Protein AF-A0A6A5YGJ6-F1 (afdb_monomer_lite)

Organism: NCBI:txid690887

Structure (mmCIF, N/CA/C/O backbone):
data_AF-A0A6A5YGJ6-F1
#
_entry.id   AF-A0A6A5YGJ6-F1
#
loop_
_atom_site.group_PDB
_atom_site.id
_atom_site.type_symbol
_atom_site.label_atom_id
_atom_site.label_alt_id
_atom_site.label_comp_id
_atom_site.label_asym_id
_atom_site.label_entity_id
_atom_site.label_seq_id
_atom_site.pdbx_PDB_ins_code
_atom_site.Cartn_x
_atom_site.Cartn_y
_atom_site.Cartn_z
_atom_site.occupancy
_atom_site.B_iso_or_equiv
_atom_site.auth_seq_id
_atom_site.auth_comp_id
_atom_site.auth_asym_id
_atom_site.auth_atom_id
_atom_site.pdbx_PDB_model_num
ATOM 1 N N . MET A 1 1 ? 24.335 26.944 -25.592 1.00 79.06 1 MET A N 1
ATOM 2 C CA . MET A 1 1 ? 24.437 25.505 -25.260 1.00 79.06 1 MET A CA 1
ATOM 3 C C . MET A 1 1 ? 23.049 24.912 -25.424 1.00 79.06 1 MET A C 1
ATOM 5 O O . MET A 1 1 ? 22.107 25.550 -24.972 1.00 79.06 1 MET A O 1
ATOM 9 N N . ALA A 1 2 ? 22.894 23.792 -26.132 1.00 80.94 2 ALA A N 1
ATOM 10 C CA . ALA A 1 2 ? 21.588 23.136 -26.248 1.00 80.94 2 ALA A CA 1
ATOM 11 C C . ALA A 1 2 ? 21.162 22.565 -24.878 1.00 80.94 2 ALA A C 1
ATOM 13 O O . ALA A 1 2 ? 22.045 22.164 -24.113 1.00 80.94 2 ALA A O 1
ATOM 14 N N . PRO A 1 3 ? 19.858 22.546 -24.542 1.00 88.38 3 PRO A N 1
ATOM 15 C CA . PRO A 1 3 ? 19.390 21.931 -23.303 1.00 88.38 3 PRO A CA 1
ATOM 16 C C . PRO A 1 3 ? 19.718 20.426 -23.291 1.00 88.38 3 PRO A C 1
ATOM 18 O O . PRO A 1 3 ? 19.736 19.801 -24.356 1.00 88.38 3 PRO A O 1
ATOM 21 N N . PRO A 1 4 ? 19.991 19.830 -22.115 1.00 90.62 4 PRO A N 1
ATOM 22 C CA . PRO A 1 4 ? 20.189 18.390 -22.015 1.00 90.62 4 PRO A CA 1
ATOM 23 C C . PRO A 1 4 ? 18.918 17.654 -22.458 1.00 90.62 4 PRO A C 1
ATOM 25 O O . PRO A 1 4 ? 17.808 18.063 -22.118 1.00 90.62 4 PRO A O 1
ATOM 28 N N . LEU A 1 5 ? 19.085 16.570 -23.219 1.00 91.75 5 LEU A N 1
ATOM 29 C CA . LEU A 1 5 ? 17.970 15.735 -23.669 1.00 91.75 5 LEU A CA 1
ATOM 30 C C . LEU A 1 5 ? 17.266 15.091 -22.472 1.00 91.75 5 LEU A C 1
ATOM 32 O O . LEU A 1 5 ? 17.917 14.536 -21.584 1.00 91.75 5 LEU A O 1
ATOM 36 N N . THR A 1 6 ? 15.934 15.117 -22.469 1.00 94.88 6 THR A N 1
ATOM 37 C CA . THR A 1 6 ? 15.142 14.429 -21.447 1.00 94.88 6 THR A CA 1
ATOM 38 C C . THR A 1 6 ? 14.965 12.947 -21.789 1.00 94.88 6 THR A C 1
ATOM 40 O O . THR A 1 6 ? 15.081 12.531 -22.944 1.00 94.88 6 THR A O 1
ATOM 43 N N . ARG A 1 7 ? 14.605 12.128 -20.788 1.00 95.00 7 ARG A N 1
ATOM 44 C CA . ARG A 1 7 ? 14.202 10.721 -20.990 1.00 95.00 7 ARG A CA 1
ATOM 45 C C . ARG A 1 7 ? 13.126 10.589 -22.076 1.00 95.00 7 ARG A C 1
ATOM 47 O O . ARG A 1 7 ? 13.210 9.691 -22.910 1.00 95.00 7 ARG A O 1
ATOM 54 N N . GLN A 1 8 ? 12.139 11.490 -22.067 1.00 93.56 8 GLN A N 1
ATOM 55 C CA . GLN A 1 8 ? 11.036 11.478 -23.026 1.00 93.56 8 GLN A CA 1
ATOM 56 C C . GLN A 1 8 ? 11.521 11.765 -24.452 1.00 93.56 8 GLN A C 1
ATOM 58 O O . GLN A 1 8 ? 11.057 11.118 -25.388 1.00 93.56 8 GLN A O 1
ATOM 63 N N . ASP A 1 9 ? 12.480 12.679 -24.621 1.00 93.75 9 ASP A N 1
ATOM 64 C CA . ASP A 1 9 ? 13.041 13.011 -25.936 1.00 93.75 9 ASP A CA 1
ATOM 65 C C . ASP A 1 9 ? 13.780 11.814 -26.544 1.00 93.75 9 ASP A C 1
ATOM 67 O O . ASP A 1 9 ? 13.589 11.491 -27.720 1.00 93.75 9 ASP A O 1
ATOM 71 N N . VAL A 1 10 ? 14.580 11.108 -25.734 1.00 93.50 10 VAL A N 1
ATOM 72 C CA . VAL A 1 10 ? 15.304 9.906 -26.179 1.00 93.50 10 VAL A CA 1
ATOM 73 C C . VAL A 1 10 ? 14.328 8.769 -26.498 1.00 93.50 10 VAL A C 1
ATOM 75 O O . VAL A 1 10 ? 14.477 8.110 -27.527 1.00 93.50 10 VAL A O 1
ATOM 78 N N . PHE A 1 11 ? 13.285 8.579 -25.683 1.00 93.56 11 PHE A N 1
ATOM 79 C CA . PHE A 1 11 ? 12.236 7.587 -25.941 1.00 93.56 11 PHE A CA 1
ATOM 80 C C . PHE A 1 11 ? 11.478 7.858 -27.249 1.00 93.56 11 PHE A C 1
ATOM 82 O O . PHE A 1 11 ? 11.292 6.957 -28.074 1.00 93.56 11 PHE A O 1
ATOM 89 N N . ASN A 1 12 ? 11.084 9.114 -27.477 1.00 93.75 12 ASN A N 1
ATOM 90 C CA . ASN A 1 12 ? 10.423 9.533 -28.710 1.00 93.75 12 ASN A CA 1
ATOM 91 C C . ASN A 1 12 ? 11.344 9.324 -29.918 1.00 93.75 12 ASN A C 1
ATOM 93 O O . ASN A 1 12 ? 10.910 8.788 -30.936 1.00 93.75 12 ASN A O 1
ATOM 97 N N . THR A 1 13 ? 12.626 9.678 -29.788 1.00 94.62 13 THR A N 1
ATOM 98 C CA . THR A 1 13 ? 13.639 9.478 -30.834 1.00 94.62 13 THR A CA 1
ATOM 99 C C . THR A 1 13 ? 13.790 8.000 -31.191 1.00 94.62 13 THR A C 1
ATOM 101 O O . THR A 1 13 ? 13.747 7.649 -32.370 1.00 94.62 13 THR A O 1
ATOM 104 N N . LEU A 1 14 ? 13.907 7.120 -30.192 1.00 93.62 14 LEU A N 1
ATOM 105 C CA . LEU A 1 14 ? 13.986 5.672 -30.395 1.00 93.62 14 LEU A CA 1
ATOM 106 C C . LEU A 1 14 ? 12.746 5.143 -31.127 1.00 93.62 14 LEU A C 1
ATOM 108 O O . LEU A 1 14 ? 12.867 4.433 -32.126 1.00 93.62 14 LEU A O 1
ATOM 112 N N . THR A 1 15 ? 11.557 5.542 -30.671 1.00 92.81 15 THR A N 1
ATOM 113 C CA . THR A 1 15 ? 10.282 5.134 -31.275 1.00 92.81 15 THR A CA 1
ATOM 114 C C . THR A 1 15 ? 10.199 5.574 -32.738 1.00 92.81 15 THR A C 1
ATOM 116 O O . THR A 1 15 ? 9.880 4.767 -33.610 1.00 92.81 15 THR A O 1
ATOM 119 N N . GLN A 1 16 ? 10.554 6.826 -33.041 1.00 95.00 16 GLN A N 1
ATOM 120 C CA . GLN A 1 16 ? 10.542 7.353 -34.408 1.00 95.00 16 GLN A CA 1
ATOM 121 C C . GLN A 1 16 ? 11.555 6.656 -35.323 1.00 95.00 16 GLN A C 1
ATOM 123 O O . GLN A 1 16 ? 11.219 6.347 -36.468 1.00 95.00 16 GLN A O 1
ATOM 128 N N . LYS A 1 17 ? 12.763 6.341 -34.830 1.00 93.69 17 LYS A N 1
ATOM 129 C CA . LYS A 1 17 ? 13.762 5.564 -35.586 1.00 93.69 17 LYS A CA 1
ATOM 130 C C . LYS A 1 17 ? 13.221 4.186 -35.974 1.00 93.69 17 LYS A C 1
ATOM 132 O O . LYS A 1 17 ? 13.331 3.787 -37.132 1.00 93.69 17 LYS A O 1
ATOM 137 N N . VAL A 1 18 ? 12.584 3.483 -35.036 1.00 91.19 18 VAL A N 1
ATOM 138 C CA . VAL A 1 18 ? 11.998 2.152 -35.275 1.00 91.19 18 VAL A CA 1
ATOM 139 C C . VAL A 1 18 ? 10.820 2.223 -36.249 1.00 91.19 18 VAL A C 1
ATOM 141 O O . VAL A 1 18 ? 10.732 1.410 -37.168 1.00 91.19 18 VAL A O 1
ATOM 144 N N . LEU A 1 19 ? 9.930 3.209 -36.100 1.00 91.75 19 LEU A N 1
ATOM 145 C CA . LEU A 1 19 ? 8.794 3.396 -37.009 1.00 91.75 19 LEU A CA 1
ATOM 146 C C . LEU A 1 19 ? 9.242 3.740 -38.436 1.00 91.75 19 LEU A C 1
ATOM 148 O O . LEU A 1 19 ? 8.716 3.173 -39.393 1.00 91.75 19 LEU A O 1
ATOM 152 N N . SER A 1 20 ? 10.246 4.607 -38.578 1.00 92.56 20 SER A N 1
ATOM 153 C CA . SER A 1 20 ? 10.811 4.995 -39.879 1.00 92.56 20 SER A CA 1
ATOM 154 C C . SER A 1 20 ? 11.520 3.826 -40.569 1.00 92.56 20 SER A C 1
ATOM 156 O O . SER A 1 20 ? 11.408 3.634 -41.777 1.00 92.56 20 SER A O 1
ATOM 158 N N . ALA A 1 21 ? 12.215 2.986 -39.802 1.00 89.38 21 ALA A N 1
ATOM 159 C CA . ALA A 1 21 ? 12.823 1.773 -40.336 1.00 89.38 21 ALA A CA 1
ATOM 160 C C . ALA A 1 21 ? 11.764 0.766 -40.823 1.00 89.38 21 ALA A C 1
ATOM 162 O O . ALA A 1 21 ? 11.940 0.126 -41.855 1.00 89.38 21 ALA A O 1
ATOM 163 N N . ARG A 1 22 ? 10.618 0.673 -40.137 1.00 87.50 22 ARG A N 1
ATOM 164 C CA . ARG A 1 22 ? 9.505 -0.199 -40.546 1.00 87.50 22 ARG A CA 1
ATOM 165 C C . ARG A 1 22 ? 8.786 0.276 -41.798 1.00 87.50 22 ARG A C 1
ATOM 167 O O . ARG A 1 22 ? 8.367 -0.562 -42.590 1.00 87.50 22 ARG A O 1
ATOM 174 N N . SER A 1 23 ? 8.616 1.584 -41.978 1.00 89.62 23 SER A N 1
ATOM 175 C CA . SER A 1 23 ? 7.885 2.129 -43.130 1.00 89.62 23 SER A CA 1
ATOM 176 C C . SER A 1 23 ? 8.628 1.953 -44.456 1.00 89.62 23 SER A C 1
ATOM 178 O O . SER A 1 23 ? 7.994 1.948 -45.507 1.00 89.62 23 SER A O 1
ATOM 180 N N . THR A 1 24 ? 9.950 1.769 -44.416 1.00 88.38 24 THR A N 1
ATOM 181 C CA . THR A 1 24 ? 10.781 1.537 -45.608 1.00 88.38 24 THR A CA 1
ATOM 182 C C . THR A 1 24 ? 10.834 0.069 -46.047 1.00 88.38 24 THR A C 1
ATOM 184 O O . THR A 1 24 ? 11.255 -0.210 -47.168 1.00 88.38 24 THR A O 1
ATOM 187 N N . SER A 1 25 ? 10.371 -0.872 -45.214 1.00 85.50 25 SER A N 1
ATOM 188 C CA . SER A 1 25 ? 10.316 -2.299 -45.554 1.00 85.50 25 SER A CA 1
ATOM 189 C C . SER A 1 25 ? 8.998 -2.650 -46.244 1.00 85.50 25 SER A C 1
ATOM 191 O O . SER A 1 25 ? 7.923 -2.473 -45.672 1.00 85.50 25 SER A O 1
ATOM 193 N N . THR A 1 26 ? 9.067 -3.197 -47.459 1.00 82.19 26 THR A N 1
ATOM 194 C CA . THR A 1 26 ? 7.890 -3.687 -48.200 1.00 82.19 26 THR A CA 1
ATOM 195 C C . THR A 1 26 ? 7.283 -4.945 -47.574 1.00 82.19 26 THR A C 1
ATOM 197 O O . THR A 1 26 ? 6.078 -5.164 -47.692 1.00 82.19 26 THR A O 1
ATOM 200 N N . ASP A 1 27 ? 8.085 -5.732 -46.851 1.00 84.75 27 ASP A N 1
ATOM 201 C CA . ASP A 1 27 ? 7.635 -6.869 -46.050 1.00 84.75 27 ASP A CA 1
ATOM 202 C C . ASP A 1 27 ? 7.880 -6.597 -44.556 1.00 84.75 27 ASP A C 1
ATOM 204 O O . ASP A 1 27 ? 9.011 -6.415 -44.094 1.00 84.75 27 ASP A O 1
ATOM 208 N N . LYS A 1 28 ? 6.793 -6.559 -43.777 1.00 74.19 28 LYS A N 1
ATOM 209 C CA . LYS A 1 28 ? 6.834 -6.314 -42.327 1.00 74.19 28 LYS A CA 1
ATOM 210 C C . LYS A 1 28 ? 7.451 -7.477 -41.544 1.00 74.19 28 LYS A C 1
ATOM 212 O O . LYS A 1 28 ? 7.847 -7.270 -40.401 1.00 74.19 28 LYS A O 1
ATOM 217 N N . ARG A 1 29 ? 7.507 -8.687 -42.114 1.00 76.75 29 ARG A N 1
ATOM 218 C CA . ARG A 1 29 ? 8.014 -9.892 -41.435 1.00 76.75 29 ARG A CA 1
ATOM 219 C C . ARG A 1 29 ? 9.502 -10.141 -41.661 1.00 76.75 29 ARG A C 1
ATOM 221 O O . ARG A 1 29 ? 10.091 -10.898 -40.898 1.00 76.75 29 ARG A O 1
ATOM 228 N N . SER A 1 30 ? 10.113 -9.506 -42.659 1.00 77.69 30 SER A N 1
ATOM 229 C CA . SER A 1 30 ? 11.496 -9.783 -43.066 1.00 77.69 30 SER A CA 1
ATOM 230 C C . SER A 1 30 ? 12.446 -8.598 -42.883 1.00 77.69 30 SER A C 1
ATOM 232 O O . SER A 1 30 ? 13.488 -8.549 -43.538 1.00 77.69 30 SER A O 1
ATOM 234 N N . PHE A 1 31 ? 12.104 -7.615 -42.045 1.00 83.31 31 PHE A N 1
ATOM 235 C CA . PHE A 1 31 ? 13.004 -6.490 -41.804 1.00 83.31 31 PHE A CA 1
ATOM 236 C C . PHE A 1 31 ? 14.289 -6.984 -41.121 1.00 83.31 31 PHE A C 1
ATOM 238 O O . PHE A 1 31 ? 14.273 -7.379 -39.956 1.00 83.31 31 PHE A O 1
ATOM 245 N N . ILE A 1 32 ? 15.405 -6.959 -41.855 1.00 86.19 32 ILE A N 1
ATOM 246 C CA . ILE A 1 32 ? 16.740 -7.277 -41.343 1.00 86.19 32 ILE A CA 1
ATOM 247 C C . ILE A 1 32 ? 17.489 -5.950 -41.167 1.00 86.19 32 ILE A C 1
ATOM 249 O O . ILE A 1 32 ? 17.903 -5.344 -42.158 1.00 86.19 32 ILE A O 1
ATOM 253 N N . PRO A 1 33 ? 17.683 -5.472 -39.928 1.00 86.75 33 PRO A N 1
ATOM 254 C CA . PRO A 1 33 ? 18.339 -4.197 -39.699 1.00 86.75 33 PRO A CA 1
ATOM 255 C C . PRO A 1 33 ? 19.830 -4.273 -40.039 1.00 86.75 33 PRO A C 1
ATOM 257 O O . PRO A 1 33 ? 20.515 -5.237 -39.676 1.00 86.75 33 PRO A O 1
ATOM 260 N N . THR A 1 34 ? 20.343 -3.228 -40.695 1.00 92.19 34 THR A N 1
ATOM 261 C CA . THR A 1 34 ? 21.773 -3.092 -41.008 1.00 92.19 34 THR A CA 1
ATOM 262 C C . THR A 1 34 ? 22.607 -2.972 -39.728 1.00 92.19 34 THR A C 1
ATOM 264 O O . THR A 1 34 ? 22.117 -2.532 -38.686 1.00 92.19 34 THR A O 1
ATOM 267 N N . THR A 1 35 ? 23.894 -3.327 -39.791 1.00 92.06 35 THR A N 1
ATOM 268 C CA . THR A 1 35 ? 24.810 -3.224 -38.639 1.00 92.06 35 THR A CA 1
ATOM 269 C C . THR A 1 35 ? 24.900 -1.796 -38.095 1.00 92.06 35 THR A C 1
ATOM 271 O O . THR A 1 35 ? 24.864 -1.605 -36.882 1.00 92.06 35 THR A O 1
ATOM 274 N N . ALA A 1 36 ? 24.945 -0.793 -38.979 1.00 93.25 36 ALA A N 1
ATOM 275 C CA . ALA A 1 36 ? 24.977 0.615 -38.585 1.00 93.25 36 ALA A CA 1
ATOM 276 C C . ALA A 1 36 ? 23.696 1.035 -37.845 1.00 93.25 36 ALA A C 1
ATOM 278 O O . ALA A 1 36 ? 23.770 1.701 -36.815 1.00 93.25 36 ALA A O 1
ATOM 279 N N . PHE A 1 37 ? 22.525 0.589 -38.317 1.00 92.81 37 PHE A N 1
ATOM 280 C CA . PHE A 1 37 ? 21.255 0.859 -37.642 1.00 92.81 37 PHE A CA 1
ATOM 281 C C . PHE A 1 37 ? 21.192 0.199 -36.260 1.00 92.81 37 PHE A C 1
ATOM 283 O O . PHE A 1 37 ? 20.788 0.837 -35.294 1.00 92.81 37 PHE A O 1
ATOM 290 N N . LYS A 1 38 ? 21.650 -1.054 -36.137 1.00 91.38 38 LYS A N 1
ATOM 291 C CA . LYS A 1 38 ? 21.734 -1.750 -34.841 1.00 91.38 38 LYS A CA 1
ATOM 292 C C . LYS A 1 38 ? 22.606 -0.987 -33.842 1.00 91.38 38 LYS A C 1
ATOM 294 O O . LYS A 1 38 ? 22.194 -0.784 -32.708 1.00 91.38 38 LYS A O 1
ATOM 299 N N . GLN A 1 39 ? 23.774 -0.509 -34.270 1.00 93.12 39 GLN A N 1
ATOM 300 C CA . GLN A 1 39 ? 24.673 0.266 -33.412 1.00 93.12 39 GLN A CA 1
ATOM 301 C C . GLN A 1 39 ? 24.058 1.601 -32.959 1.00 93.12 39 GLN A C 1
ATOM 303 O O . GLN A 1 39 ? 24.207 1.991 -31.798 1.00 93.12 39 GLN A O 1
ATOM 308 N N . ASP A 1 40 ? 23.350 2.294 -33.851 1.00 94.19 40 ASP A N 1
ATOM 309 C CA . ASP A 1 40 ? 22.643 3.537 -33.527 1.00 94.19 40 ASP A CA 1
ATOM 310 C C . ASP A 1 40 ? 21.490 3.303 -32.529 1.00 94.19 40 ASP A C 1
ATOM 312 O O . ASP A 1 40 ? 21.335 4.042 -31.549 1.00 94.19 40 ASP A O 1
ATOM 316 N N . ILE A 1 41 ? 20.720 2.227 -32.719 1.00 93.62 41 ILE A N 1
ATOM 317 C CA . ILE A 1 41 ? 19.668 1.806 -31.786 1.00 93.62 41 ILE A CA 1
ATOM 318 C C . ILE A 1 41 ? 20.262 1.425 -30.428 1.00 93.62 41 ILE A C 1
ATOM 320 O O . ILE A 1 41 ? 19.782 1.919 -29.413 1.00 93.62 41 ILE A O 1
ATOM 324 N N . ASP A 1 42 ? 21.338 0.639 -30.390 1.00 93.12 42 ASP A N 1
ATOM 325 C CA . ASP A 1 42 ? 22.006 0.241 -29.144 1.00 93.12 42 ASP A CA 1
ATOM 326 C C . ASP A 1 42 ? 22.512 1.454 -28.353 1.00 93.12 42 ASP A C 1
ATOM 328 O O . ASP A 1 42 ? 22.353 1.525 -27.132 1.00 93.12 42 ASP A O 1
ATOM 332 N N . THR A 1 43 ? 23.076 2.441 -29.053 1.00 95.06 43 THR A N 1
ATOM 333 C CA . THR A 1 43 ? 23.524 3.705 -28.450 1.00 95.06 43 THR A CA 1
ATOM 334 C C . THR A 1 43 ? 22.340 4.468 -27.855 1.00 95.06 43 THR A C 1
ATOM 336 O O . THR A 1 43 ? 22.399 4.923 -26.712 1.00 95.06 43 THR A O 1
ATOM 339 N N . THR A 1 44 ? 21.231 4.544 -28.598 1.00 95.62 44 THR A N 1
ATOM 340 C CA . THR A 1 44 ? 20.005 5.228 -28.163 1.00 95.62 44 THR A CA 1
ATOM 341 C C . THR A 1 44 ? 19.365 4.525 -26.955 1.00 95.62 44 THR A C 1
ATOM 343 O O . THR A 1 44 ? 18.960 5.190 -26.002 1.00 95.62 44 THR A O 1
ATOM 346 N N . ILE A 1 45 ? 19.313 3.188 -26.947 1.00 94.69 45 ILE A N 1
ATOM 347 C CA . ILE A 1 45 ? 18.793 2.392 -25.824 1.00 94.69 45 ILE A CA 1
ATOM 348 C C . ILE A 1 45 ? 19.670 2.589 -24.586 1.00 94.69 45 ILE A C 1
ATOM 350 O O . ILE A 1 45 ? 19.147 2.838 -23.503 1.00 94.69 45 ILE A O 1
ATOM 354 N N . THR A 1 46 ? 20.995 2.528 -24.733 1.00 94.81 46 THR A N 1
ATOM 355 C CA . THR A 1 46 ? 21.931 2.720 -23.613 1.00 94.81 46 THR A CA 1
ATOM 356 C C . THR A 1 46 ? 21.765 4.107 -22.988 1.00 94.81 46 THR A C 1
ATOM 358 O O . THR A 1 46 ? 21.696 4.239 -21.765 1.00 94.81 46 THR A O 1
ATOM 361 N N . GLN A 1 47 ? 21.620 5.145 -23.819 1.00 96.00 47 GLN A N 1
ATOM 362 C CA . GLN A 1 47 ? 21.341 6.501 -23.352 1.00 96.00 47 GLN A CA 1
ATOM 363 C C . GLN A 1 47 ? 19.9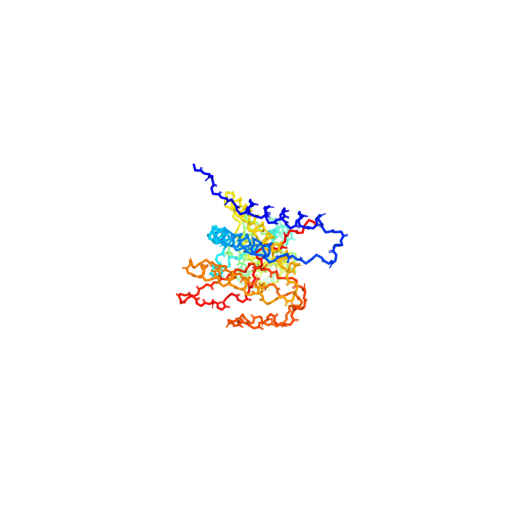92 6.590 -22.621 1.00 96.00 47 GLN A C 1
ATOM 365 O O . GLN A 1 47 ? 19.916 7.196 -21.551 1.00 96.00 47 GLN A O 1
ATOM 370 N N . PHE A 1 48 ? 18.939 5.973 -23.169 1.00 96.38 48 PHE A N 1
ATOM 371 C CA . PHE A 1 48 ? 17.627 5.923 -22.526 1.00 96.38 48 PHE A CA 1
ATOM 372 C C . PHE A 1 48 ? 17.695 5.239 -21.157 1.00 96.38 48 PHE A C 1
ATOM 374 O O . PHE A 1 48 ? 17.184 5.792 -20.187 1.00 96.38 48 PHE A O 1
ATOM 381 N N . LEU A 1 49 ? 18.338 4.071 -21.060 1.00 95.56 49 LEU A N 1
ATOM 382 C CA . LEU A 1 49 ? 18.438 3.311 -19.813 1.00 95.56 49 LEU A CA 1
ATOM 383 C C . LEU A 1 49 ? 19.217 4.072 -18.741 1.00 95.56 49 LEU A C 1
ATOM 385 O O . LEU A 1 49 ? 18.781 4.097 -17.595 1.00 95.56 49 LEU A O 1
ATOM 389 N N . SER A 1 50 ? 20.295 4.769 -19.106 1.00 96.50 50 SER A N 1
ATOM 390 C CA . SER A 1 50 ? 21.019 5.644 -18.174 1.00 96.50 50 SER A CA 1
ATOM 391 C C . SER A 1 50 ? 20.106 6.740 -17.598 1.00 96.50 50 SER A C 1
ATOM 393 O O . SER A 1 50 ? 19.990 6.891 -16.383 1.00 96.50 50 SER A O 1
ATOM 395 N N . LEU A 1 51 ? 19.351 7.443 -18.454 1.00 96.62 51 LEU A N 1
ATOM 396 C CA . LEU A 1 51 ? 18.401 8.471 -18.005 1.00 96.62 51 LEU A CA 1
ATOM 397 C C . LEU A 1 51 ? 17.236 7.881 -17.199 1.00 96.62 51 LEU A C 1
ATOM 399 O O . LEU A 1 51 ? 16.762 8.497 -16.243 1.00 96.62 51 LEU A O 1
ATOM 403 N N . ALA A 1 52 ? 16.731 6.711 -17.588 1.00 96.00 52 ALA A N 1
ATOM 404 C CA . ALA A 1 52 ? 15.654 6.026 -16.885 1.00 96.00 52 ALA A CA 1
ATOM 405 C C . ALA A 1 52 ? 16.098 5.588 -15.485 1.00 96.00 52 ALA A C 1
ATOM 407 O O . ALA A 1 52 ? 15.333 5.772 -14.542 1.00 96.00 52 ALA A O 1
ATOM 408 N N . ARG A 1 53 ? 17.334 5.090 -15.338 1.00 97.31 53 ARG A N 1
ATOM 409 C CA . ARG A 1 53 ? 17.953 4.724 -14.055 1.00 97.31 53 ARG A CA 1
ATOM 410 C C . ARG A 1 53 ? 17.969 5.921 -13.113 1.00 97.31 53 ARG A C 1
ATOM 412 O O . ARG A 1 53 ? 17.449 5.831 -12.005 1.00 97.31 53 ARG A O 1
ATOM 419 N N . ASP A 1 54 ? 18.507 7.049 -13.570 1.00 97.19 54 ASP A N 1
ATOM 420 C CA . ASP A 1 54 ? 18.665 8.241 -12.733 1.00 97.19 54 ASP A CA 1
ATOM 421 C C . ASP A 1 54 ? 17.300 8.808 -12.303 1.00 97.19 54 ASP A C 1
ATOM 423 O O . ASP A 1 54 ? 17.091 9.123 -11.129 1.00 97.19 54 ASP A O 1
ATOM 427 N N . ASN A 1 55 ? 16.331 8.857 -13.226 1.00 96.50 55 ASN A N 1
ATOM 428 C CA . ASN A 1 55 ? 14.959 9.273 -12.920 1.00 96.50 55 ASN A CA 1
ATOM 429 C C . ASN A 1 55 ? 14.253 8.307 -11.959 1.00 96.50 55 ASN A C 1
ATOM 431 O O . ASN A 1 55 ? 13.539 8.755 -11.062 1.00 96.50 55 ASN A O 1
ATOM 435 N N . LEU A 1 56 ? 14.439 6.996 -12.139 1.00 96.69 56 LEU A N 1
ATOM 436 C CA . LEU A 1 56 ? 13.850 5.970 -11.283 1.00 96.69 56 LEU A CA 1
ATOM 437 C C . LEU A 1 56 ? 14.377 6.100 -9.853 1.00 96.69 56 LEU A C 1
ATOM 439 O O . LEU A 1 56 ? 13.586 6.183 -8.920 1.00 96.69 56 LEU A O 1
ATOM 443 N N . ILE A 1 57 ? 15.697 6.199 -9.684 1.00 97.50 57 ILE A N 1
ATOM 444 C CA . ILE A 1 57 ? 16.334 6.353 -8.371 1.00 97.50 57 ILE A CA 1
ATOM 445 C C . ILE A 1 57 ? 15.884 7.647 -7.702 1.00 97.50 57 ILE A C 1
ATOM 447 O O . ILE A 1 57 ? 15.541 7.625 -6.523 1.00 97.50 57 ILE A O 1
ATOM 451 N N . ALA A 1 58 ? 15.853 8.767 -8.429 1.00 97.31 58 ALA A N 1
ATOM 452 C CA . ALA A 1 58 ? 15.382 10.037 -7.883 1.00 97.31 58 ALA A CA 1
ATOM 453 C C . ALA A 1 58 ? 13.921 9.943 -7.415 1.00 97.31 58 ALA A C 1
ATOM 455 O O . ALA A 1 58 ? 13.599 10.367 -6.305 1.00 97.31 58 ALA A O 1
ATOM 456 N N . CYS A 1 59 ? 13.054 9.330 -8.228 1.00 96.94 59 CYS A N 1
ATOM 457 C CA . CYS A 1 59 ? 11.644 9.139 -7.902 1.00 96.94 59 CYS A CA 1
ATOM 458 C C . CYS A 1 59 ? 11.458 8.250 -6.666 1.00 96.94 59 CYS A C 1
ATOM 460 O O . CYS A 1 59 ? 10.719 8.627 -5.762 1.00 96.94 59 CYS A O 1
ATOM 462 N N . LEU A 1 60 ? 12.151 7.108 -6.600 1.00 96.25 60 LEU A N 1
ATOM 463 C CA . LEU A 1 60 ? 12.077 6.186 -5.462 1.00 96.25 60 LEU A CA 1
ATOM 464 C C . LEU A 1 60 ? 12.655 6.804 -4.188 1.00 96.25 60 LEU A C 1
ATOM 466 O O . LEU A 1 60 ? 12.058 6.675 -3.129 1.00 96.25 60 LEU A O 1
ATOM 470 N N . THR A 1 61 ? 13.748 7.563 -4.298 1.00 96.25 61 THR A N 1
ATOM 471 C CA . THR A 1 61 ? 14.334 8.297 -3.164 1.00 96.25 61 THR A CA 1
ATOM 472 C C . THR A 1 61 ? 13.357 9.345 -2.614 1.00 96.25 61 THR A C 1
ATOM 474 O O . THR A 1 61 ? 13.293 9.552 -1.410 1.00 96.25 61 THR A O 1
ATOM 477 N N . SER A 1 62 ? 12.577 10.007 -3.478 1.00 96.00 62 SER A N 1
ATOM 478 C CA . SER A 1 62 ? 11.540 10.962 -3.048 1.00 96.00 62 SER A CA 1
ATOM 479 C C . SER A 1 62 ? 10.273 10.291 -2.509 1.00 96.00 62 SER A C 1
ATOM 481 O O . SER A 1 62 ? 9.554 10.910 -1.732 1.00 96.00 62 SER A O 1
ATOM 483 N N . LEU A 1 63 ? 9.978 9.057 -2.931 1.00 94.06 63 LEU A N 1
ATOM 484 C CA . LEU A 1 63 ? 8.848 8.270 -2.425 1.00 94.06 63 LEU A CA 1
ATOM 485 C C . LEU A 1 63 ? 9.130 7.647 -1.059 1.00 94.06 63 LEU A C 1
ATOM 487 O O . LEU A 1 63 ? 8.201 7.467 -0.281 1.00 94.06 63 LEU A O 1
ATOM 491 N N . ASP A 1 64 ? 10.386 7.308 -0.779 1.00 93.44 64 ASP A N 1
ATOM 492 C CA . ASP A 1 64 ? 10.809 6.615 0.440 1.00 93.44 64 ASP A CA 1
ATOM 493 C C . ASP A 1 64 ? 10.325 7.259 1.749 1.00 93.44 64 ASP A C 1
ATOM 495 O O . ASP A 1 64 ? 9.663 6.559 2.514 1.00 93.44 64 ASP A O 1
ATOM 499 N N . PRO A 1 65 ? 10.518 8.572 1.995 1.00 91.81 65 PRO A N 1
ATOM 500 C CA . PRO A 1 65 ? 10.048 9.191 3.235 1.00 91.81 65 PRO A CA 1
ATOM 501 C C . PRO A 1 65 ? 8.521 9.340 3.313 1.00 91.81 65 PRO A C 1
ATOM 503 O O . PRO A 1 65 ? 7.994 9.548 4.399 1.00 91.81 65 PRO A O 1
ATOM 506 N N . LEU A 1 66 ? 7.810 9.266 2.181 1.00 90.12 66 LEU A N 1
ATOM 507 C CA . LEU A 1 66 ? 6.348 9.404 2.128 1.00 90.12 66 LEU A CA 1
ATOM 508 C C . LEU A 1 66 ? 5.626 8.074 2.350 1.00 90.12 66 LEU A C 1
ATOM 510 O O . LEU A 1 66 ? 4.412 8.046 2.541 1.00 90.12 66 LEU A O 1
ATOM 514 N N . ALA A 1 67 ? 6.347 6.963 2.260 1.00 85.19 67 ALA A N 1
ATOM 515 C CA . ALA A 1 67 ? 5.779 5.642 2.409 1.00 85.19 67 ALA A CA 1
ATOM 516 C C . ALA A 1 67 ? 6.004 5.160 3.863 1.00 85.19 67 ALA A C 1
ATOM 518 O O . ALA A 1 67 ? 7.105 5.309 4.389 1.00 85.19 67 ALA A O 1
ATOM 519 N N . PRO A 1 68 ? 5.023 4.525 4.531 1.00 80.12 68 PRO A N 1
ATOM 520 C CA . PRO A 1 68 ? 5.138 4.107 5.944 1.00 80.12 68 PRO A CA 1
ATOM 521 C C . PRO A 1 68 ? 6.249 3.070 6.140 1.00 80.12 68 PRO A C 1
ATOM 523 O O . PRO A 1 68 ? 6.230 2.089 5.411 1.00 80.12 68 PRO A O 1
ATOM 526 N N . GLN A 1 69 ? 7.231 3.234 7.029 1.00 78.88 69 GLN A N 1
ATOM 527 C CA . GLN A 1 69 ? 8.365 2.296 7.065 1.00 78.88 69 GLN A CA 1
ATOM 528 C C . GLN A 1 69 ? 7.880 0.864 7.338 1.00 78.88 69 GLN A C 1
ATOM 530 O O . GLN A 1 69 ? 6.955 0.656 8.116 1.00 78.88 69 GLN A O 1
ATOM 535 N N . LEU A 1 70 ? 8.513 -0.138 6.717 1.00 77.44 70 LEU A N 1
ATOM 536 C CA . LEU A 1 70 ? 8.172 -1.557 6.936 1.00 77.44 70 LEU A CA 1
ATOM 537 C C . LEU A 1 70 ? 8.267 -1.965 8.417 1.00 77.44 70 LEU A C 1
ATOM 539 O O . LEU A 1 70 ? 7.557 -2.867 8.849 1.00 77.44 70 LEU A O 1
ATOM 543 N N . ASN A 1 71 ? 9.120 -1.274 9.177 1.00 74.00 71 ASN A N 1
ATOM 544 C CA . ASN A 1 71 ? 9.351 -1.511 10.599 1.00 74.00 71 ASN A CA 1
ATOM 545 C C . ASN A 1 71 ? 8.556 -0.569 11.510 1.00 74.00 71 ASN A C 1
ATOM 547 O O . ASN A 1 71 ? 8.652 -0.705 12.732 1.00 74.00 71 ASN A O 1
ATOM 551 N N . ASP A 1 72 ? 7.797 0.381 10.955 1.00 76.44 72 ASP A N 1
ATOM 552 C CA . ASP A 1 72 ? 6.939 1.216 11.786 1.00 76.44 72 ASP A CA 1
ATOM 553 C C . ASP A 1 72 ? 5.877 0.313 12.426 1.00 76.44 72 ASP A C 1
ATOM 555 O O . ASP A 1 72 ? 5.262 -0.507 11.732 1.00 76.44 72 ASP A O 1
ATOM 559 N N . PRO A 1 73 ? 5.658 0.411 13.750 1.00 77.06 73 PRO A N 1
ATOM 560 C CA . PRO A 1 73 ? 4.616 -0.362 14.397 1.00 77.06 73 PRO A CA 1
ATOM 561 C C . PRO A 1 73 ? 3.293 -0.049 13.702 1.00 77.06 73 PRO A C 1
ATOM 563 O O . PRO A 1 73 ? 2.859 1.102 13.661 1.00 77.06 73 PRO A O 1
ATOM 566 N N . ILE A 1 74 ? 2.661 -1.083 13.143 1.00 79.69 74 ILE A N 1
ATOM 567 C CA . ILE A 1 74 ? 1.349 -0.945 12.520 1.00 79.69 74 ILE A CA 1
ATOM 568 C C . ILE A 1 74 ? 0.378 -0.543 13.628 1.00 79.69 74 ILE A C 1
ATOM 570 O O . ILE A 1 74 ? -0.013 -1.364 14.461 1.00 79.69 74 ILE A O 1
ATOM 574 N N . GLU A 1 75 ? 0.001 0.733 13.657 1.00 84.94 75 GLU A N 1
ATOM 575 C CA . GLU A 1 75 ? -1.127 1.176 14.461 1.00 84.94 75 GLU A CA 1
ATOM 576 C C . GLU A 1 75 ? -2.385 0.516 13.896 1.00 84.94 75 GLU A C 1
ATOM 578 O O . GLU A 1 75 ? -2.579 0.463 12.684 1.00 84.94 75 GLU A O 1
ATOM 583 N N . TYR A 1 76 ? -3.245 -0.012 14.761 1.00 83.81 76 TYR A N 1
ATOM 584 C CA . TYR A 1 76 ? -4.527 -0.579 14.354 1.00 83.81 76 TYR A CA 1
ATOM 585 C C . TYR A 1 76 ? -5.651 0.333 14.822 1.00 83.81 76 TYR A C 1
ATOM 587 O O . TYR A 1 76 ? -5.650 0.800 15.960 1.00 83.81 76 TYR A O 1
ATOM 595 N N . GLU A 1 77 ? -6.643 0.521 13.966 1.00 88.44 77 GLU A N 1
ATOM 596 C CA . GLU A 1 77 ? -7.912 1.148 14.311 1.00 88.44 77 GLU A CA 1
ATOM 597 C C . GLU A 1 77 ? -9.066 0.169 14.083 1.00 88.44 77 GLU A C 1
ATOM 599 O O . GLU A 1 77 ? -8.922 -0.866 13.430 1.00 88.44 77 GLU A O 1
ATOM 604 N N . PHE A 1 78 ? -10.226 0.456 14.663 1.00 87.38 78 PHE A N 1
ATOM 605 C CA . PHE A 1 78 ? -11.409 -0.372 14.458 1.00 87.38 78 PHE A CA 1
ATOM 606 C C . PHE A 1 78 ? -12.147 0.083 13.207 1.00 87.38 78 PHE A C 1
ATOM 608 O O . PHE A 1 78 ? -12.582 1.230 13.131 1.00 87.38 78 PHE A O 1
ATOM 615 N N . ALA A 1 79 ? -12.331 -0.825 12.251 1.00 86.44 79 ALA A N 1
ATOM 616 C CA . ALA A 1 79 ? -13.122 -0.545 11.065 1.00 86.44 79 ALA A CA 1
ATOM 617 C C . ALA A 1 79 ? -14.611 -0.403 11.402 1.00 86.44 79 ALA A C 1
ATOM 619 O O . ALA A 1 79 ? -15.165 -1.159 12.204 1.00 86.44 79 ALA A O 1
ATOM 620 N N . GLY A 1 80 ? -15.264 0.532 10.711 1.00 86.62 80 GLY A N 1
ATOM 621 C CA . GLY A 1 80 ? -16.706 0.748 10.782 1.00 86.62 80 GLY A CA 1
ATOM 622 C C . GLY A 1 80 ? -17.149 1.740 11.865 1.00 86.62 80 GLY A C 1
ATOM 623 O O . GLY A 1 80 ? -16.347 2.188 12.690 1.00 86.62 80 GLY A O 1
ATOM 624 N N . PRO A 1 81 ? -18.441 2.116 11.853 1.00 88.62 81 PRO A N 1
ATOM 625 C CA . PRO A 1 81 ? -18.995 3.051 12.823 1.00 88.62 81 PRO A CA 1
ATOM 626 C C . PRO A 1 81 ? -18.895 2.487 14.244 1.00 88.62 81 PRO A C 1
ATOM 628 O O . PRO A 1 81 ? -19.012 1.281 14.468 1.00 88.62 81 PRO A O 1
ATOM 631 N N . GLN A 1 82 ? -18.680 3.364 15.223 1.00 88.00 82 GLN A N 1
ATOM 632 C CA . GLN A 1 82 ? -18.744 2.973 16.628 1.00 88.00 82 GLN A CA 1
ATOM 633 C C . GLN A 1 82 ? -20.192 2.580 16.976 1.00 88.00 82 GLN A C 1
ATOM 635 O O . GLN A 1 82 ? -21.101 3.364 16.680 1.00 88.00 82 GLN A O 1
ATOM 640 N N . PRO A 1 83 ? -20.423 1.398 17.586 1.00 89.31 83 PRO A N 1
ATOM 641 C CA . PRO A 1 83 ? -21.768 0.968 17.955 1.00 89.31 83 PRO A CA 1
ATOM 642 C C . PRO A 1 83 ? -22.390 1.969 18.928 1.00 89.31 83 PRO A C 1
ATOM 644 O O . PRO A 1 83 ? -21.750 2.368 19.906 1.00 89.31 83 PRO A O 1
ATOM 647 N N . GLN A 1 84 ? -23.630 2.378 18.660 1.00 92.69 84 GLN A N 1
ATOM 648 C CA . GLN A 1 84 ? -24.356 3.271 19.551 1.00 92.69 84 GLN A CA 1
ATOM 649 C C . GLN A 1 84 ? -24.981 2.453 20.683 1.00 92.69 84 GLN A C 1
ATOM 651 O O . GLN A 1 84 ? -25.498 1.355 20.476 1.00 92.69 84 GLN A O 1
ATOM 656 N N . ILE A 1 85 ? -24.962 2.990 21.904 1.00 94.75 85 ILE A N 1
ATOM 657 C CA . ILE A 1 85 ? -25.532 2.312 23.084 1.00 94.75 85 ILE A CA 1
ATOM 658 C C . ILE A 1 85 ? -27.021 2.008 22.891 1.00 94.75 85 ILE A C 1
ATOM 660 O O . ILE A 1 85 ? -27.503 0.972 23.354 1.00 94.75 85 ILE A O 1
ATOM 664 N N . SER A 1 86 ? -27.730 2.886 22.176 1.00 94.44 86 SER A N 1
ATOM 665 C CA . SER A 1 86 ? -29.140 2.724 21.812 1.00 94.44 86 SER A CA 1
ATOM 666 C C . SER A 1 86 ? -29.418 1.454 21.011 1.00 94.44 86 SER A C 1
ATOM 668 O O . SER A 1 86 ? -30.520 0.922 21.087 1.00 94.44 86 SER A O 1
ATOM 670 N N . ASP A 1 87 ? -28.431 0.948 20.271 1.00 94.19 87 ASP A N 1
ATOM 671 C CA . ASP A 1 87 ? -28.610 -0.222 19.410 1.00 94.19 87 ASP A CA 1
ATOM 672 C C . ASP A 1 87 ? -28.557 -1.524 20.225 1.00 94.19 87 ASP A C 1
ATOM 674 O O . ASP A 1 87 ? -29.189 -2.524 19.882 1.00 94.19 87 ASP A O 1
ATOM 678 N N . ILE A 1 88 ? -27.822 -1.515 21.342 1.00 95.44 88 ILE A N 1
ATOM 679 C CA . ILE A 1 88 ? -27.541 -2.710 22.154 1.00 95.44 88 ILE A CA 1
ATOM 680 C C . ILE A 1 88 ? -28.283 -2.732 23.496 1.00 95.44 88 ILE A C 1
ATOM 682 O O . ILE A 1 88 ? -28.244 -3.735 24.221 1.00 95.44 88 ILE A O 1
ATOM 686 N N . SER A 1 89 ? -28.950 -1.637 23.859 1.00 96.81 89 SER A N 1
ATOM 687 C CA . SER A 1 89 ? -29.575 -1.480 25.169 1.00 96.81 89 SER A CA 1
ATOM 688 C C . SER A 1 89 ? -30.830 -0.614 25.137 1.00 96.81 89 SER A C 1
ATOM 690 O O . SER A 1 89 ? -31.019 0.213 24.248 1.00 96.81 89 SER A O 1
ATOM 692 N N . LYS A 1 90 ? -31.690 -0.803 26.140 1.00 97.44 90 LYS A N 1
ATOM 693 C CA . LYS A 1 90 ? -32.817 0.080 26.441 1.00 97.44 90 LYS A CA 1
ATOM 694 C C . LYS A 1 90 ? -32.430 0.975 27.620 1.00 97.44 90 LYS A C 1
ATOM 696 O O . LYS A 1 90 ? -32.052 0.455 28.668 1.00 97.44 90 LYS A O 1
ATOM 701 N N . ARG A 1 91 ? -32.569 2.296 27.482 1.00 97.06 91 ARG A N 1
ATOM 702 C CA . ARG A 1 91 ? -32.469 3.225 28.620 1.00 97.06 91 ARG A CA 1
ATOM 703 C C . ARG A 1 91 ? -33.594 2.948 29.617 1.00 97.06 91 ARG A C 1
ATOM 705 O O . ARG A 1 91 ? -34.739 2.767 29.201 1.00 97.06 91 ARG A O 1
ATOM 712 N N . LEU A 1 92 ? -33.256 2.890 30.900 1.00 96.62 92 LEU A N 1
ATOM 713 C CA . LEU A 1 92 ? -34.229 2.824 31.984 1.00 96.62 92 LEU A CA 1
ATOM 714 C C . LEU A 1 92 ? -34.459 4.242 32.497 1.00 96.62 92 LEU A C 1
ATOM 716 O O . LEU A 1 92 ? -33.503 4.969 32.763 1.00 96.62 92 LEU A O 1
ATOM 720 N N . ASP A 1 93 ? -35.720 4.645 32.5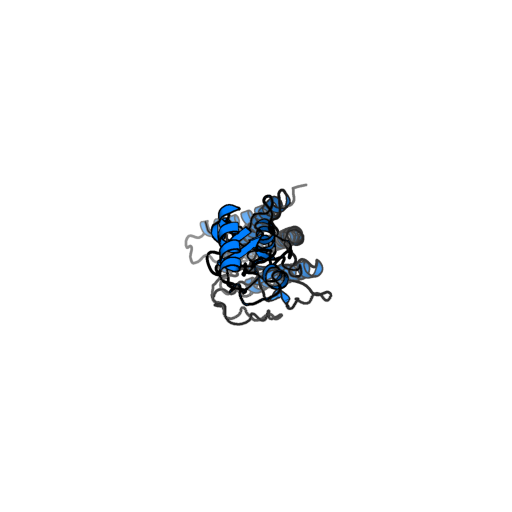98 1.00 95.94 93 ASP A N 1
ATOM 721 C CA . ASP A 1 93 ? -36.056 5.837 33.365 1.00 95.94 93 ASP A CA 1
ATOM 722 C C . ASP A 1 93 ? -36.097 5.514 34.867 1.00 95.94 93 ASP A C 1
ATOM 724 O O . ASP A 1 93 ? -35.960 4.362 35.292 1.00 95.94 93 ASP A O 1
ATOM 728 N N . TRP A 1 94 ? -36.255 6.553 35.685 1.00 94.25 94 TRP A N 1
ATOM 729 C CA . TRP A 1 94 ? -36.279 6.397 37.135 1.00 94.25 94 TRP A CA 1
ATOM 730 C C . TRP A 1 94 ? -37.436 5.510 37.616 1.00 94.25 94 TRP A C 1
ATOM 732 O O . TRP A 1 94 ? -37.276 4.761 38.574 1.00 94.25 94 TRP A O 1
ATOM 742 N N . MET A 1 95 ? -38.582 5.537 36.930 1.00 94.50 95 MET A N 1
ATOM 743 C CA . MET A 1 95 ? -39.739 4.720 37.295 1.00 94.50 95 MET A CA 1
ATOM 744 C C . MET A 1 95 ? -39.488 3.240 36.974 1.00 94.50 95 MET A C 1
ATOM 746 O O . MET A 1 95 ? -39.730 2.377 37.816 1.00 94.50 95 MET A O 1
ATOM 750 N N . ASP A 1 96 ? -38.945 2.948 35.789 1.00 95.56 96 ASP A N 1
ATOM 751 C CA . ASP A 1 96 ? -38.496 1.614 35.381 1.00 95.56 96 ASP A CA 1
ATOM 752 C C . ASP A 1 96 ? -37.492 1.046 36.402 1.00 95.56 96 ASP A C 1
ATOM 754 O O . ASP A 1 96 ? -37.589 -0.122 36.791 1.00 95.56 96 ASP A O 1
ATOM 758 N N . LEU A 1 97 ? -36.537 1.869 36.852 1.00 94.50 97 LEU A N 1
ATOM 759 C CA . LEU A 1 97 ? -35.523 1.472 37.827 1.00 94.50 97 LEU A CA 1
ATOM 760 C C . LEU A 1 97 ? -36.126 1.209 39.215 1.00 94.50 97 LEU A C 1
ATOM 762 O O . LEU A 1 97 ? -35.837 0.172 39.810 1.00 94.50 97 LEU A O 1
ATOM 766 N N . MET A 1 98 ? -37.009 2.088 39.697 1.00 91.75 98 MET A N 1
ATOM 767 C CA . MET A 1 98 ? -37.704 1.913 40.976 1.00 91.75 98 MET A CA 1
ATOM 768 C C . MET A 1 98 ? -38.528 0.624 41.007 1.00 91.75 98 MET A C 1
ATOM 770 O O . MET A 1 98 ? -38.473 -0.108 41.988 1.00 91.75 98 MET A O 1
ATOM 774 N N . VAL A 1 99 ? -39.243 0.294 39.926 1.00 94.12 99 VAL A N 1
ATOM 775 C CA . VAL A 1 99 ? -40.018 -0.956 39.837 1.00 94.12 99 VAL A CA 1
ATOM 776 C C . VAL A 1 99 ? -39.115 -2.192 39.907 1.00 94.12 99 VAL A C 1
ATOM 778 O O . VAL A 1 99 ? -39.523 -3.225 40.435 1.00 94.12 99 VAL A O 1
ATOM 781 N N . LEU A 1 100 ? -37.897 -2.126 39.362 1.00 92.44 100 LEU A N 1
ATOM 782 C CA . LEU A 1 100 ? -36.935 -3.229 39.452 1.00 92.44 100 LEU A CA 1
ATOM 783 C C . LEU A 1 100 ? -36.375 -3.379 40.870 1.00 92.44 100 LEU A C 1
ATOM 785 O O . LEU A 1 100 ? -36.276 -4.501 41.359 1.00 92.44 100 LEU A O 1
ATOM 789 N N . GLN A 1 101 ? -36.053 -2.264 41.525 1.00 91.00 101 GLN A N 1
ATOM 790 C CA . GLN A 1 101 ? -35.557 -2.245 42.903 1.00 91.00 101 GLN A CA 1
ATOM 791 C C . GLN A 1 101 ? -36.625 -2.711 43.904 1.00 91.00 101 GLN A C 1
ATOM 793 O O . GLN A 1 101 ? -36.323 -3.505 44.788 1.00 91.00 101 GLN A O 1
ATOM 798 N N . ASP A 1 102 ? -37.877 -2.277 43.738 1.00 90.75 102 ASP A N 1
ATOM 799 C CA . ASP A 1 102 ? -39.007 -2.677 44.586 1.00 90.75 102 ASP A CA 1
ATOM 800 C C . ASP A 1 102 ? -39.284 -4.182 44.493 1.00 90.75 102 ASP A C 1
ATOM 802 O O . ASP A 1 102 ? -39.436 -4.844 45.511 1.00 90.75 102 ASP A O 1
ATOM 806 N N . LYS A 1 103 ? -39.240 -4.763 43.286 1.00 89.56 103 LYS A N 1
ATOM 807 C CA . LYS A 1 103 ? -39.383 -6.219 43.107 1.00 89.56 103 LYS A CA 1
ATOM 808 C C . LYS A 1 103 ? -38.317 -7.020 43.848 1.00 89.56 103 LYS A C 1
ATOM 810 O O . LYS A 1 103 ? -38.630 -8.068 44.395 1.00 89.56 103 LYS A O 1
ATOM 815 N N . LEU A 1 104 ? -37.077 -6.534 43.869 1.00 86.19 104 LEU A N 1
ATOM 816 C CA . LEU A 1 104 ? -35.989 -7.189 44.597 1.00 86.19 104 LEU A CA 1
ATOM 817 C C . LEU A 1 104 ? -36.184 -7.122 46.115 1.00 86.19 104 LEU A C 1
ATOM 819 O O . LEU A 1 104 ? -35.825 -8.066 46.812 1.00 86.19 104 LEU A O 1
ATOM 823 N N . LEU A 1 105 ? -36.755 -6.025 46.617 1.00 84.12 105 LEU A N 1
ATOM 824 C CA . LEU A 1 105 ? -37.036 -5.834 48.042 1.00 84.12 105 LEU A CA 1
ATOM 825 C C . LEU A 1 105 ? -38.358 -6.477 48.489 1.00 84.12 105 LEU A C 1
ATOM 827 O O . LEU A 1 105 ? -38.526 -6.745 49.669 1.00 84.12 105 LEU A O 1
ATOM 831 N N . GLY A 1 106 ? -39.310 -6.699 47.582 1.00 78.94 106 GLY A N 1
ATOM 832 C CA . GLY A 1 106 ? -40.622 -7.271 47.895 1.00 78.94 106 GLY A CA 1
ATOM 833 C C . GLY A 1 106 ? -40.641 -8.799 47.999 1.00 78.94 106 GLY A C 1
ATOM 834 O O . GLY A 1 106 ? -41.558 -9.349 48.605 1.00 78.94 106 GLY A O 1
ATOM 835 N N . ASP A 1 107 ? -39.642 -9.478 47.429 1.00 68.94 107 ASP A N 1
ATOM 836 C CA . ASP A 1 107 ? -39.520 -10.943 47.456 1.00 68.94 107 ASP A CA 1
ATOM 837 C C . ASP A 1 107 ? -38.791 -11.469 48.714 1.00 68.94 107 ASP A C 1
ATOM 839 O O . ASP A 1 107 ? -38.685 -12.685 48.902 1.00 68.94 107 ASP A O 1
ATOM 843 N N . THR A 1 108 ? -38.296 -10.595 49.599 1.00 66.12 108 THR A N 1
ATOM 844 C CA . THR A 1 108 ? -37.716 -11.012 50.882 1.00 66.12 108 THR A CA 1
ATOM 845 C C . THR A 1 108 ? -38.827 -11.338 51.885 1.00 66.12 108 THR A C 1
ATOM 847 O O . THR A 1 108 ? -39.685 -10.514 52.197 1.00 66.12 108 THR A O 1
ATOM 850 N N . ASP A 1 109 ? -38.839 -12.582 52.379 1.00 71.69 109 ASP A N 1
ATOM 851 C CA . ASP A 1 109 ? -39.765 -13.020 53.427 1.00 71.69 109 ASP A CA 1
ATOM 852 C C . ASP A 1 109 ? -39.583 -12.111 54.657 1.00 71.69 109 ASP A C 1
ATOM 854 O O . ASP A 1 109 ? -38.473 -12.061 55.193 1.00 71.69 109 ASP A O 1
ATOM 858 N N . PRO A 1 110 ? -40.626 -11.406 55.136 1.00 65.75 110 PRO A N 1
ATOM 859 C CA . PRO A 1 110 ? -40.512 -10.513 56.289 1.00 65.75 110 PRO A CA 1
ATOM 860 C C . PRO A 1 110 ? -40.065 -11.224 57.578 1.00 65.75 110 PRO A C 1
ATOM 862 O O . PRO A 1 110 ? -39.753 -10.555 58.560 1.00 65.75 110 PRO A O 1
ATOM 865 N N . ALA A 1 111 ? -40.041 -12.563 57.604 1.00 69.00 111 ALA A N 1
ATOM 866 C CA . ALA A 1 111 ? -39.501 -13.355 58.707 1.00 69.00 111 ALA A CA 1
ATOM 867 C C . ALA A 1 111 ? -37.984 -13.635 58.618 1.00 69.00 111 ALA A C 1
ATOM 869 O O . ALA A 1 111 ? -37.402 -14.109 59.596 1.00 69.00 111 ALA A O 1
ATOM 870 N N . ALA A 1 112 ? -37.332 -13.375 57.480 1.00 66.44 112 ALA A N 1
ATOM 871 C CA . ALA A 1 112 ? -35.891 -13.528 57.319 1.00 66.44 112 ALA A CA 1
ATOM 872 C C . ALA A 1 112 ? -35.193 -12.191 57.615 1.00 66.44 112 ALA A C 1
ATOM 874 O O . ALA A 1 112 ? -35.099 -11.333 56.744 1.00 66.44 112 ALA A O 1
ATOM 875 N N . GLU A 1 113 ? -34.685 -12.021 58.840 1.00 64.38 113 GLU A N 1
ATOM 876 C CA . GLU A 1 113 ? -33.803 -10.908 59.237 1.00 64.38 113 GLU A CA 1
ATOM 877 C C . GLU A 1 113 ? -32.427 -11.014 58.540 1.00 64.38 113 GLU A C 1
ATOM 879 O O . GLU A 1 113 ? -31.393 -11.206 59.180 1.00 64.38 113 GLU A O 1
ATOM 884 N N . LEU A 1 114 ? -32.398 -10.959 57.208 1.00 60.59 114 LEU A N 1
ATOM 885 C CA . LEU A 1 114 ? -31.176 -10.675 56.464 1.00 60.59 114 LEU A CA 1
ATOM 886 C C . LEU A 1 114 ? -30.945 -9.164 56.494 1.00 60.59 114 LEU A C 1
ATOM 888 O O . LEU A 1 114 ? -31.883 -8.382 56.363 1.00 60.59 114 LEU A O 1
ATOM 892 N N . ASP A 1 115 ? -29.694 -8.764 56.699 1.00 68.81 115 ASP A N 1
ATOM 893 C CA . ASP A 1 115 ? -29.300 -7.362 56.737 1.00 68.81 115 ASP A CA 1
ATOM 894 C C . ASP A 1 115 ? -29.572 -6.706 55.370 1.00 68.81 115 ASP A C 1
ATOM 896 O O . ASP A 1 115 ? -28.867 -6.964 54.393 1.00 68.81 115 ASP A O 1
ATOM 900 N N . ASP A 1 116 ? -30.614 -5.869 55.292 1.00 64.75 116 ASP A N 1
ATOM 901 C CA . ASP A 1 116 ? -31.066 -5.147 54.085 1.00 64.75 116 ASP A CA 1
ATOM 902 C C . ASP A 1 116 ? -29.935 -4.386 53.364 1.00 64.75 116 ASP A C 1
ATOM 904 O O . ASP A 1 116 ? -30.044 -4.047 52.178 1.00 64.75 116 ASP A O 1
ATOM 908 N N . THR A 1 117 ? -28.853 -4.081 54.080 1.00 65.56 117 THR A N 1
ATOM 909 C CA . THR A 1 117 ? -27.646 -3.435 53.565 1.00 65.56 117 T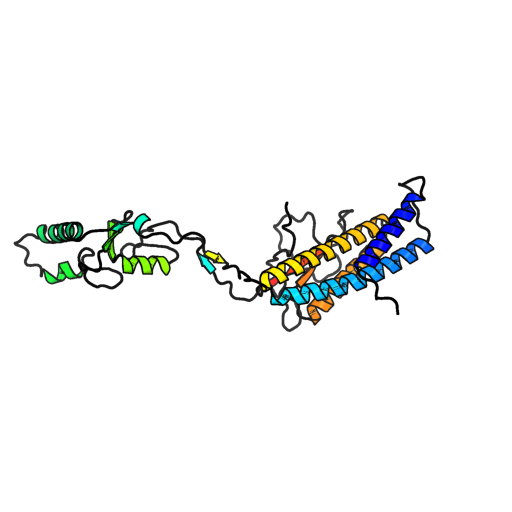HR A CA 1
ATOM 910 C C . THR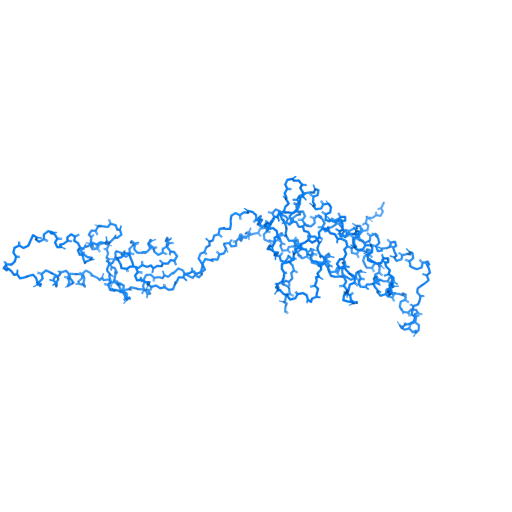 A 1 117 ? -26.864 -4.331 52.601 1.00 65.56 117 THR A C 1
ATOM 912 O O . THR A 1 117 ? -26.434 -3.857 51.551 1.00 65.56 117 THR A O 1
ATOM 915 N N . GLU A 1 118 ? -26.749 -5.632 52.871 1.00 65.31 118 GLU A N 1
ATOM 916 C CA . GLU A 1 118 ? -25.895 -6.548 52.098 1.00 65.31 118 GLU A CA 1
ATOM 917 C C . GLU A 1 118 ? -26.496 -6.887 50.713 1.00 65.31 118 GLU A C 1
ATOM 919 O O . GLU A 1 118 ? -25.783 -7.021 49.712 1.00 65.31 118 GLU A O 1
ATOM 924 N N . LEU A 1 119 ? -27.832 -6.933 50.612 1.00 63.06 119 LEU A N 1
ATOM 925 C CA . LEU A 1 119 ? -28.552 -7.161 49.349 1.00 63.06 119 LEU A CA 1
ATOM 926 C C . LEU A 1 119 ? -28.437 -5.967 48.388 1.00 63.06 119 LEU A C 1
ATOM 928 O O . LEU A 1 119 ? -28.178 -6.144 47.194 1.00 63.06 119 LEU A O 1
ATOM 932 N N . LYS A 1 120 ? -28.567 -4.738 48.902 1.00 62.75 120 LYS A N 1
ATOM 933 C CA . LYS A 1 120 ? -28.436 -3.503 48.103 1.00 62.75 120 LYS A CA 1
ATOM 934 C C . LYS A 1 120 ? -27.016 -3.292 47.589 1.00 62.75 120 LYS A C 1
ATOM 936 O O . LYS A 1 120 ? -26.819 -2.678 46.542 1.00 62.75 120 LYS A O 1
ATOM 941 N N . GLU A 1 121 ? -26.025 -3.813 48.304 1.00 65.25 121 GLU A N 1
ATOM 942 C CA . GLU A 1 121 ? -24.624 -3.661 47.939 1.00 65.25 121 GLU A CA 1
ATOM 943 C C . GLU A 1 121 ? -24.181 -4.559 46.784 1.00 65.25 121 GLU A C 1
ATOM 945 O O . GLU A 1 121 ? -23.151 -4.264 46.184 1.00 65.25 121 GLU A O 1
ATOM 950 N N . SER A 1 122 ? -24.906 -5.618 46.416 1.00 67.50 122 SER A N 1
ATOM 951 C CA . SER A 1 122 ? -24.454 -6.551 45.368 1.00 67.50 122 SER A CA 1
ATOM 952 C C . SER A 1 122 ? -25.286 -6.526 44.085 1.00 67.50 122 SER A C 1
ATOM 954 O O . SER A 1 122 ? -24.768 -6.903 43.029 1.00 67.50 122 SER A O 1
ATOM 956 N N . ASP A 1 123 ? -26.530 -6.038 44.132 1.00 86.31 123 ASP A N 1
ATOM 957 C CA . ASP A 1 123 ? -27.412 -6.082 42.967 1.00 86.31 123 ASP A CA 1
ATOM 958 C C . ASP A 1 123 ? -27.143 -4.947 41.960 1.00 86.31 123 ASP A C 1
ATOM 960 O O . ASP A 1 123 ? -27.032 -3.758 42.279 1.00 86.31 123 ASP A O 1
ATOM 964 N N . GLN A 1 124 ? -27.086 -5.338 40.691 1.00 87.50 124 GLN A N 1
ATOM 965 C CA . GLN A 1 124 ? -26.917 -4.464 39.531 1.00 87.50 124 GLN A CA 1
ATOM 966 C C . GLN A 1 124 ? -28.051 -3.449 39.318 1.00 87.50 124 GLN A C 1
ATOM 968 O O . GLN A 1 124 ? -27.916 -2.563 38.482 1.00 87.50 124 GLN A O 1
ATOM 973 N N . CYS A 1 125 ? -29.184 -3.574 40.012 1.00 91.25 125 CYS A N 1
ATOM 974 C CA . CYS A 1 125 ? -30.276 -2.603 39.958 1.00 91.25 125 CYS A CA 1
ATOM 975 C C . CYS A 1 125 ? -30.008 -1.367 40.829 1.00 91.25 125 CYS A C 1
ATOM 977 O O . CYS A 1 125 ? -30.667 -0.346 40.636 1.00 91.25 125 CYS A O 1
ATOM 979 N N . PHE A 1 126 ? -29.060 -1.434 41.769 1.00 92.50 126 PHE A N 1
ATOM 980 C CA . PHE A 1 126 ? -28.723 -0.308 42.647 1.00 92.50 126 PHE A CA 1
ATOM 981 C C . PHE A 1 126 ? -27.456 0.426 42.214 1.00 92.50 126 PHE A C 1
ATOM 983 O O . PHE A 1 126 ? -27.403 1.649 42.343 1.00 92.50 126 PHE A O 1
ATOM 990 N N . LYS A 1 127 ? -26.458 -0.289 41.678 1.00 94.19 127 LYS A N 1
ATOM 991 C CA . LYS A 1 127 ? -25.155 0.287 41.324 1.00 94.19 127 LYS A CA 1
ATOM 992 C C . LYS A 1 127 ? -24.577 -0.259 40.024 1.00 94.19 127 LYS A C 1
ATOM 994 O O . LYS A 1 127 ? -24.828 -1.396 39.632 1.00 94.19 127 LYS A O 1
ATOM 999 N N . CYS A 1 128 ? -23.729 0.540 39.391 1.00 95.81 128 CYS A N 1
ATOM 1000 C CA . CYS A 1 128 ? -23.057 0.192 38.143 1.00 95.81 128 CYS A CA 1
ATOM 1001 C C . CYS A 1 128 ? -21.847 -0.733 38.367 1.00 95.81 128 CYS A C 1
ATOM 1003 O O . CYS A 1 128 ? -20.962 -0.390 39.137 1.00 95.81 128 CYS A O 1
ATOM 1005 N N . ALA A 1 129 ? -21.702 -1.838 37.622 1.00 94.19 129 ALA A N 1
ATOM 1006 C CA . ALA A 1 129 ? -20.498 -2.694 37.709 1.00 94.19 129 ALA A CA 1
ATOM 1007 C C . ALA A 1 129 ? -19.180 -2.020 37.313 1.00 94.19 129 ALA A C 1
ATOM 1009 O O . ALA A 1 129 ? -18.118 -2.558 37.614 1.00 94.19 129 ALA A O 1
ATOM 1010 N N . ILE A 1 130 ? -19.228 -0.921 36.557 1.00 94.94 130 ILE A N 1
ATOM 1011 C CA . ILE A 1 130 ? -18.016 -0.295 36.016 1.00 94.94 130 ILE A CA 1
ATOM 1012 C C . ILE A 1 130 ? -17.433 0.688 37.032 1.00 94.94 130 ILE A C 1
ATOM 1014 O O . ILE A 1 130 ? -16.264 0.573 37.385 1.00 94.94 130 ILE A O 1
ATOM 1018 N N . CYS A 1 131 ? -18.235 1.647 37.501 1.00 96.19 131 CYS A N 1
ATOM 1019 C CA . CYS A 1 131 ? -17.791 2.654 38.469 1.00 96.19 131 CYS A CA 1
ATOM 1020 C C . CYS A 1 131 ? -18.103 2.288 39.925 1.00 96.19 131 CYS A C 1
ATOM 1022 O O . CYS A 1 131 ? -17.566 2.925 40.819 1.00 96.19 131 CYS A O 1
ATOM 1024 N N . MET A 1 132 ? -18.942 1.274 40.167 1.00 94.56 132 MET A N 1
ATOM 1025 C CA . MET A 1 132 ? -19.430 0.853 41.490 1.00 94.56 132 MET A CA 1
ATOM 1026 C C . MET A 1 132 ? -20.293 1.891 42.227 1.00 94.56 132 MET A C 1
ATOM 1028 O O . MET A 1 132 ? -20.692 1.638 43.362 1.00 94.56 132 MET A O 1
ATOM 1032 N N . GLU A 1 133 ? -20.645 2.999 41.571 1.00 95.44 133 GLU A N 1
ATOM 1033 C CA . GLU A 1 133 ? -21.517 4.049 42.106 1.00 95.44 133 GLU A CA 1
ATOM 1034 C C . GLU A 1 133 ? -23.002 3.696 41.962 1.00 95.44 133 GLU A C 1
ATOM 1036 O O . GLU A 1 133 ? -23.407 2.991 41.026 1.00 95.44 133 GLU A O 1
ATOM 1041 N N . MET A 1 134 ? -23.814 4.206 42.892 1.00 94.50 134 MET A N 1
ATOM 1042 C CA . MET A 1 134 ? -25.271 4.076 42.848 1.00 94.50 134 MET A CA 1
ATOM 1043 C C . MET A 1 134 ? -25.875 4.937 41.738 1.00 94.50 134 MET A C 1
ATOM 1045 O O . MET A 1 134 ? -25.387 6.028 41.441 1.00 94.50 134 MET A O 1
ATOM 1049 N N . TYR A 1 135 ? -26.974 4.467 41.153 1.00 95.00 135 TYR A N 1
ATOM 1050 C CA . TYR A 1 135 ? -27.691 5.245 40.145 1.00 95.00 135 TYR A CA 1
ATOM 1051 C C . TYR A 1 135 ? -28.374 6.468 40.752 1.00 95.00 135 TYR A C 1
ATOM 1053 O O . TYR A 1 135 ? -28.955 6.408 41.837 1.00 95.00 135 TYR A O 1
ATOM 1061 N N . THR A 1 136 ? -28.333 7.571 40.012 1.00 93.31 136 THR A N 1
ATOM 1062 C CA . THR A 1 136 ? -28.964 8.840 40.386 1.00 93.31 136 THR A CA 1
ATOM 1063 C C . THR A 1 136 ? -29.959 9.263 39.309 1.00 93.31 136 THR A C 1
ATOM 1065 O O . THR A 1 136 ? -30.025 8.673 38.231 1.00 93.31 136 THR A O 1
ATOM 1068 N N . ASP A 1 137 ? -30.744 10.298 39.585 1.00 89.19 137 ASP A N 1
ATOM 1069 C CA . ASP A 1 137 ? -31.606 10.943 38.592 1.00 89.19 137 ASP A CA 1
ATOM 1070 C C . ASP A 1 137 ? -30.808 11.556 37.425 1.00 89.19 137 ASP A C 1
ATOM 1072 O O . ASP A 1 137 ? -31.307 11.626 36.299 1.00 89.19 137 ASP A O 1
ATOM 1076 N N . ALA A 1 138 ? -29.559 11.957 37.683 1.00 89.50 138 ALA A N 1
ATOM 1077 C CA . ALA A 1 138 ? -28.636 12.490 36.688 1.00 89.50 138 ALA A CA 1
ATOM 1078 C C . ALA A 1 138 ? -27.939 11.403 35.844 1.00 89.50 138 ALA A C 1
ATOM 1080 O O . ALA A 1 138 ? -27.746 11.615 34.646 1.00 89.50 138 ALA A O 1
ATOM 1081 N N . ASP A 1 139 ? -27.591 10.251 36.431 1.00 89.25 139 ASP A N 1
ATOM 1082 C CA . ASP A 1 139 ? -26.922 9.127 35.749 1.00 89.25 139 ASP A CA 1
ATOM 1083 C C . ASP A 1 139 ? -27.836 7.896 35.697 1.00 89.25 139 ASP A C 1
ATOM 1085 O O . ASP A 1 139 ? -27.812 7.009 36.558 1.00 89.25 139 ASP A O 1
ATOM 1089 N N . LEU A 1 140 ? -28.688 7.881 34.669 1.00 94.12 140 LEU A N 1
ATOM 1090 C CA . LEU A 1 140 ? -29.653 6.811 34.450 1.00 94.12 140 LEU A CA 1
ATOM 1091 C C . LEU A 1 140 ? -29.000 5.592 33.779 1.00 94.12 140 LEU A C 1
ATOM 1093 O O . LEU A 1 140 ? -28.251 5.737 32.806 1.00 94.12 140 LEU A O 1
ATOM 1097 N N . PRO A 1 141 ? -29.332 4.367 34.218 1.00 97.56 141 PRO A N 1
ATOM 1098 C CA . PRO A 1 141 ? -28.766 3.169 33.630 1.00 97.56 141 PRO A CA 1
ATOM 1099 C C . PRO A 1 141 ? -29.411 2.758 32.304 1.00 97.56 141 PRO A C 1
ATOM 1101 O O . PRO A 1 141 ? -30.528 3.134 31.939 1.00 97.56 141 PRO A O 1
ATOM 1104 N N . VAL A 1 142 ? -28.710 1.872 31.605 1.00 97.75 142 VAL A N 1
ATOM 1105 C CA . VAL A 1 142 ? -29.205 1.122 30.455 1.00 97.75 142 VAL A CA 1
ATOM 1106 C C . VAL A 1 142 ? -29.259 -0.368 30.771 1.00 97.75 142 VAL A C 1
ATOM 1108 O O . VAL A 1 142 ? -28.404 -0.914 31.466 1.00 97.75 142 VAL A O 1
ATOM 1111 N N . LYS A 1 143 ? -30.262 -1.049 30.218 1.00 97.88 143 LYS A N 1
ATOM 1112 C CA . LYS A 1 143 ? -30.439 -2.498 30.303 1.00 97.88 143 LYS A CA 1
ATOM 1113 C C . LYS A 1 143 ? -30.120 -3.145 28.964 1.00 97.88 143 LYS A C 1
ATOM 1115 O O . LYS A 1 143 ? -30.750 -2.824 27.955 1.00 97.88 143 LYS A O 1
ATOM 1120 N N . PHE A 1 144 ? -29.180 -4.085 28.938 1.00 97.75 144 PHE A N 1
ATOM 1121 C CA . PHE A 1 144 ? -28.786 -4.733 27.686 1.00 97.75 144 PHE A CA 1
ATOM 1122 C C . PHE A 1 144 ? -29.873 -5.635 27.113 1.00 97.75 144 PHE A C 1
ATOM 1124 O O . PHE A 1 144 ? -30.525 -6.399 27.829 1.00 97.75 144 PHE A O 1
ATOM 1131 N N . ASN A 1 145 ? -29.999 -5.628 25.787 1.00 96.88 145 ASN A N 1
ATOM 1132 C CA . ASN A 1 145 ? -30.981 -6.452 25.089 1.00 96.88 145 ASN A CA 1
ATOM 1133 C C . ASN A 1 145 ? -30.641 -7.949 25.170 1.00 96.88 145 ASN A C 1
ATOM 1135 O O . ASN A 1 145 ? -31.550 -8.754 25.387 1.00 96.88 145 ASN A O 1
ATOM 1139 N N . ALA A 1 146 ? -29.353 -8.300 25.068 1.00 97.00 146 ALA A N 1
ATOM 1140 C CA . ALA A 1 146 ? -28.871 -9.682 24.993 1.00 97.00 146 ALA A CA 1
ATOM 1141 C C . ALA A 1 146 ? -28.877 -10.426 26.340 1.00 97.00 146 ALA A C 1
ATOM 1143 O O . ALA A 1 146 ? -29.339 -11.559 26.410 1.00 97.00 146 ALA A O 1
ATOM 1144 N N . CYS A 1 147 ? -28.387 -9.797 27.414 1.00 97.38 147 CYS A N 1
ATOM 1145 C CA . CYS A 1 147 ? -28.183 -10.458 28.713 1.00 97.38 147 CYS A CA 1
ATOM 1146 C C . CYS A 1 147 ? -28.976 -9.843 29.872 1.00 97.38 147 CYS A C 1
ATOM 1148 O O . CYS A 1 147 ? -28.869 -10.322 30.994 1.00 97.38 147 CYS A O 1
ATOM 1150 N N . LYS A 1 148 ? -29.743 -8.773 29.622 1.00 96.94 148 LYS A N 1
ATOM 1151 C CA . LYS A 1 148 ? -30.593 -8.075 30.603 1.00 96.94 148 LYS A CA 1
ATOM 1152 C C . LYS A 1 148 ? -29.874 -7.461 31.814 1.00 96.94 148 LYS A C 1
ATOM 1154 O O . LYS A 1 148 ? -30.571 -6.938 32.680 1.00 96.94 148 LYS A O 1
ATOM 1159 N N . HIS A 1 149 ? -28.542 -7.463 31.854 1.00 97.31 149 HIS A N 1
ATOM 1160 C CA . HIS A 1 149 ? -27.780 -6.763 32.889 1.00 97.31 149 HIS A CA 1
ATOM 1161 C C . HIS A 1 149 ? -27.908 -5.243 32.741 1.00 97.31 149 HIS A C 1
ATOM 1163 O O . HIS A 1 149 ? -28.148 -4.742 31.634 1.00 97.31 149 HIS A O 1
ATOM 1169 N N . ILE A 1 150 ? -27.758 -4.540 33.861 1.00 97.62 150 ILE A N 1
ATOM 1170 C CA . ILE A 1 150 ? -27.970 -3.095 33.988 1.00 97.62 150 ILE A CA 1
ATOM 1171 C C . ILE A 1 150 ? -26.621 -2.422 34.254 1.00 97.62 150 ILE A C 1
ATOM 1173 O O . ILE A 1 150 ? -25.857 -2.879 35.094 1.00 97.62 150 ILE A O 1
ATOM 1177 N N . VAL A 1 151 ? -26.287 -1.380 33.492 1.00 97.38 151 VAL A N 1
ATOM 1178 C CA . VAL A 1 151 ? -25.017 -0.638 33.601 1.00 97.38 151 VAL A CA 1
ATOM 1179 C C . VAL A 1 151 ? -25.299 0.853 33.412 1.00 97.38 151 VAL A C 1
ATOM 1181 O O . VAL A 1 151 ? -26.211 1.208 32.673 1.00 97.38 151 VAL A O 1
ATOM 1184 N N . GLY A 1 152 ? -24.528 1.734 34.058 1.00 97.25 152 GLY A N 1
ATOM 1185 C CA . GLY A 1 152 ? -24.632 3.185 33.842 1.00 97.25 152 GLY A CA 1
ATOM 1186 C C . GLY A 1 152 ? -24.407 3.552 32.373 1.00 97.25 152 GLY A C 1
ATOM 1187 O O . GLY A 1 152 ? -23.507 2.998 31.730 1.00 97.25 152 GLY A O 1
ATOM 1188 N N . GLN A 1 153 ? -25.225 4.456 31.829 1.00 96.38 153 GLN A N 1
ATOM 1189 C CA . GLN A 1 153 ? -25.192 4.790 30.404 1.00 96.38 153 GLN A CA 1
ATOM 1190 C C . GLN A 1 153 ? -23.823 5.345 29.987 1.00 96.38 153 GLN A C 1
ATOM 1192 O O . GLN A 1 153 ? -23.222 4.850 29.031 1.00 96.38 153 GLN A O 1
ATOM 1197 N N . ASP A 1 154 ? -23.299 6.313 30.736 1.00 95.81 154 ASP A N 1
ATOM 1198 C CA . ASP A 1 154 ? -22.040 6.995 30.412 1.00 95.81 154 ASP A CA 1
ATOM 1199 C C . ASP A 1 154 ? -20.821 6.084 30.614 1.00 95.81 154 ASP A C 1
ATOM 1201 O O . ASP A 1 154 ? -19.883 6.060 29.805 1.00 95.81 154 ASP A O 1
ATOM 1205 N N . CYS A 1 155 ? -20.871 5.245 31.652 1.00 96.25 155 CYS A N 1
ATOM 1206 C CA . CYS A 1 155 ? -19.873 4.205 31.880 1.00 96.25 155 CYS A CA 1
ATOM 1207 C C . CYS A 1 155 ? -19.815 3.231 30.699 1.00 96.25 155 CYS A C 1
ATOM 1209 O O . CYS A 1 155 ? -18.731 2.891 30.220 1.00 96.25 155 CYS A O 1
ATOM 1211 N N . MET A 1 156 ? -20.974 2.808 30.189 1.00 95.25 156 MET A N 1
ATOM 1212 C CA . MET A 1 156 ? -21.018 1.916 29.038 1.00 95.25 156 MET A CA 1
ATOM 1213 C C . MET A 1 156 ? -20.573 2.613 27.747 1.00 95.25 156 MET A C 1
ATOM 1215 O O . MET A 1 156 ? -19.900 1.990 26.928 1.00 95.25 156 MET A O 1
ATOM 1219 N N . ALA A 1 157 ? -20.873 3.903 27.572 1.00 94.38 157 ALA A N 1
ATOM 1220 C CA . ALA A 1 157 ? -20.401 4.695 26.432 1.00 94.38 157 ALA A CA 1
ATOM 1221 C C . ALA A 1 157 ? -18.873 4.671 26.338 1.00 94.38 157 ALA A C 1
ATOM 1223 O O . ALA A 1 157 ? -18.296 4.383 25.286 1.00 94.38 157 ALA A O 1
ATOM 1224 N N . THR A 1 158 ? -18.235 4.906 27.484 1.00 93.94 158 THR A N 1
ATOM 1225 C CA . THR A 1 158 ? -16.781 4.883 27.645 1.00 93.94 158 THR A CA 1
ATOM 1226 C C . THR A 1 158 ? -16.223 3.471 27.460 1.00 93.94 158 THR A C 1
ATOM 1228 O O . THR A 1 158 ? -15.193 3.273 26.821 1.00 93.94 158 THR A O 1
ATOM 1231 N N . TRP A 1 159 ? -16.928 2.450 27.952 1.00 93.75 159 TRP A N 1
ATOM 1232 C CA . TRP A 1 159 ? -16.530 1.058 27.750 1.00 93.75 159 TRP A CA 1
ATOM 1233 C C . TRP A 1 159 ? -16.528 0.659 26.268 1.00 93.75 159 TRP A C 1
ATOM 1235 O O . TRP A 1 159 ? -15.583 0.014 25.811 1.00 93.75 159 TRP A O 1
ATOM 1245 N N . LEU A 1 160 ? -17.548 1.065 25.502 1.00 92.00 160 LEU A N 1
ATOM 1246 C CA . LEU A 1 160 ? -17.649 0.801 24.060 1.00 92.00 160 LEU A CA 1
ATOM 1247 C C . LEU A 1 160 ? -16.601 1.556 23.234 1.00 92.00 160 LEU A C 1
ATOM 1249 O O . LEU A 1 160 ? -16.196 1.066 22.179 1.00 92.00 160 LEU A O 1
ATOM 1253 N N . SER A 1 161 ? -16.181 2.747 23.671 1.00 88.62 161 SER A N 1
ATOM 1254 C CA . SER A 1 161 ? -15.135 3.506 22.976 1.00 88.62 161 SER A CA 1
ATOM 1255 C C . SER A 1 161 ? -13.752 2.893 23.189 1.00 88.62 161 SER A C 1
ATOM 1257 O O . SER A 1 161 ? -12.957 2.847 22.251 1.00 88.62 161 SER A O 1
ATOM 1259 N N . ALA A 1 162 ? -13.489 2.361 24.385 1.00 87.69 162 ALA A N 1
ATOM 1260 C CA . ALA A 1 162 ? -12.205 1.767 24.740 1.00 87.69 162 ALA A CA 1
ATOM 1261 C C . ALA A 1 162 ? -12.025 0.315 24.257 1.00 87.69 162 ALA A C 1
ATOM 1263 O O . ALA A 1 162 ? -10.890 -0.116 24.048 1.00 87.69 162 ALA A O 1
ATOM 1264 N N . ASN A 1 163 ? -13.107 -0.457 24.076 1.00 87.81 163 ASN A N 1
ATOM 1265 C CA . ASN A 1 163 ? -13.015 -1.903 23.841 1.00 87.81 163 ASN A CA 1
ATOM 1266 C C . ASN A 1 163 ? -13.445 -2.346 22.415 1.00 87.81 163 ASN A C 1
ATOM 1268 O O . ASN A 1 163 ? -14.552 -2.029 21.980 1.00 87.81 163 ASN A O 1
ATOM 1272 N N . PRO A 1 164 ? -12.628 -3.163 21.703 1.00 81.38 164 PRO A N 1
ATOM 1273 C CA . PRO A 1 164 ? -12.968 -3.763 20.397 1.00 81.38 164 PRO A CA 1
ATOM 1274 C C . PRO A 1 164 ? -14.169 -4.708 20.413 1.00 81.38 164 PRO A C 1
ATOM 1276 O O . PRO A 1 164 ? -14.877 -4.886 19.419 1.00 81.38 164 PRO A O 1
ATOM 1279 N N . THR A 1 165 ? -14.267 -5.438 21.520 1.00 87.31 165 THR A N 1
ATOM 1280 C CA . THR A 1 165 ? -15.181 -6.550 21.749 1.00 87.31 165 THR A CA 1
ATOM 1281 C C . THR A 1 165 ? -16.117 -6.098 22.858 1.00 87.31 165 THR A C 1
ATOM 1283 O O . THR A 1 165 ? -15.759 -6.190 24.038 1.00 87.31 165 THR A O 1
ATOM 1286 N N . PRO A 1 166 ? -17.264 -5.505 22.502 1.00 87.88 166 PRO A N 1
ATOM 1287 C CA . PRO A 1 166 ? -18.181 -4.951 23.477 1.00 87.88 166 PRO A CA 1
ATOM 1288 C C . PRO A 1 166 ? -18.924 -6.092 24.164 1.00 87.88 166 PRO A C 1
ATOM 1290 O O . PRO A 1 166 ? -19.980 -6.551 23.727 1.00 87.88 166 PRO A O 1
ATOM 1293 N N . ASN A 1 167 ? -18.333 -6.571 25.249 1.00 95.69 167 ASN A N 1
ATOM 1294 C CA . ASN A 1 167 ? -18.898 -7.611 26.089 1.00 95.69 167 ASN A CA 1
ATOM 1295 C C . ASN A 1 167 ? -19.512 -6.974 27.336 1.00 95.69 167 ASN A C 1
ATOM 1297 O O . ASN A 1 167 ? -19.015 -5.965 27.840 1.00 95.69 167 ASN A O 1
ATOM 1301 N N . CYS A 1 168 ? -20.576 -7.588 27.850 1.00 96.00 168 CYS A N 1
ATOM 1302 C CA . CYS A 1 168 ? -21.175 -7.188 29.114 1.00 96.00 168 CYS A CA 1
ATOM 1303 C C . CYS A 1 168 ? -20.131 -7.275 30.246 1.00 96.00 168 CYS A C 1
ATOM 1305 O O . CYS A 1 168 ? -19.547 -8.348 30.421 1.00 96.00 168 CYS A O 1
ATOM 1307 N N . PRO A 1 169 ? -19.915 -6.214 31.046 1.00 94.12 169 PRO A N 1
ATOM 1308 C CA . PRO A 1 169 ? -18.938 -6.240 32.137 1.00 94.12 169 PRO A CA 1
ATOM 1309 C C . PRO A 1 169 ? -19.303 -7.241 33.246 1.00 94.12 169 PRO A C 1
ATOM 1311 O O . PRO A 1 169 ? -18.409 -7.759 33.906 1.00 94.12 169 PRO A O 1
ATOM 1314 N N . TYR A 1 170 ? -20.590 -7.575 33.405 1.00 93.06 170 TYR A N 1
ATOM 1315 C CA . TYR A 1 170 ? -21.054 -8.564 34.385 1.00 93.06 170 TYR A CA 1
ATOM 1316 C C . TYR A 1 170 ? -20.832 -10.011 33.927 1.00 93.06 170 TYR A C 1
ATOM 1318 O O . TYR A 1 170 ? -20.183 -10.796 34.609 1.00 93.06 170 TYR A O 1
ATOM 1326 N N . CYS A 1 171 ? -21.380 -10.383 32.767 1.00 95.62 171 CYS A N 1
ATOM 1327 C CA . CYS A 1 171 ? -21.471 -11.788 32.343 1.00 95.62 171 CYS A CA 1
ATOM 1328 C C . CYS A 1 171 ? -20.652 -12.127 31.091 1.00 95.62 171 CYS A C 1
ATOM 1330 O O . CYS A 1 171 ? -20.677 -13.262 30.620 1.00 95.62 171 CYS A O 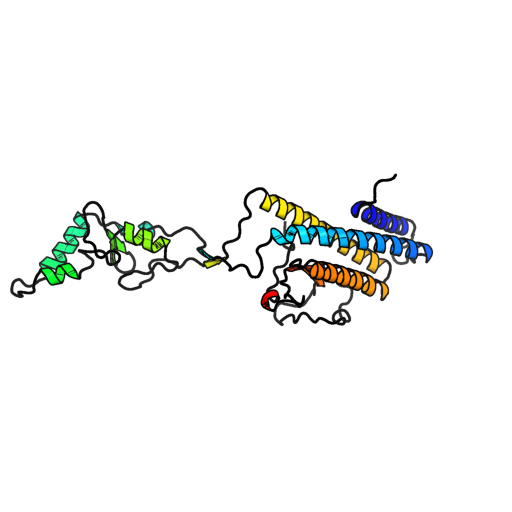1
ATOM 1332 N N . ARG A 1 172 ? -19.938 -11.149 30.521 1.00 95.31 172 ARG A N 1
ATOM 1333 C CA . ARG A 1 172 ? -19.131 -11.264 29.294 1.00 95.31 172 ARG A CA 1
ATOM 1334 C C . ARG A 1 172 ? -19.901 -11.655 28.029 1.00 95.31 172 ARG A C 1
ATOM 1336 O O . ARG A 1 172 ? -19.261 -11.872 27.001 1.00 95.31 172 ARG A O 1
ATOM 1343 N N . THR A 1 173 ? -21.237 -11.686 28.056 1.00 96.88 173 THR A N 1
ATOM 1344 C CA . THR A 1 173 ? -22.061 -11.854 26.849 1.00 96.88 173 THR A CA 1
ATOM 1345 C C . THR A 1 173 ? -21.713 -10.778 25.826 1.00 96.88 173 THR A C 1
ATOM 1347 O O . THR A 1 173 ? -21.682 -9.592 26.160 1.00 96.88 173 THR A O 1
ATOM 1350 N N . GLN A 1 174 ? -21.460 -11.189 24.587 1.00 95.88 174 GLN A N 1
ATOM 1351 C CA . GLN A 1 174 ? -21.203 -10.283 23.475 1.00 95.88 174 GLN A CA 1
ATOM 1352 C C . GLN A 1 174 ? -22.457 -9.448 23.178 1.00 95.88 174 GLN A C 1
ATOM 1354 O O . GLN A 1 174 ? -23.540 -10.000 22.991 1.00 95.88 174 GLN A O 1
ATOM 1359 N N . LEU A 1 175 ? -22.319 -8.120 23.170 1.00 95.44 175 LEU A N 1
ATOM 1360 C CA . LEU A 1 175 ? -23.443 -7.194 23.008 1.00 95.44 175 LEU A CA 1
ATOM 1361 C C . LEU A 1 175 ? -23.667 -6.781 21.548 1.00 95.44 175 LEU A C 1
ATOM 1363 O O . LEU A 1 175 ? -24.806 -6.539 21.160 1.00 95.44 175 LEU A O 1
ATOM 1367 N N . CYS A 1 176 ? -22.605 -6.729 20.742 1.00 92.00 176 CYS A N 1
ATOM 1368 C CA . CYS A 1 176 ? -22.675 -6.573 19.288 1.00 92.00 176 CYS A CA 1
ATOM 1369 C C . CYS A 1 176 ? -21.445 -7.180 18.594 1.00 92.00 176 CYS A C 1
ATOM 1371 O O . CYS A 1 176 ? -20.526 -7.694 19.242 1.00 92.00 176 CYS A O 1
ATOM 1373 N N . GLU A 1 177 ? -21.454 -7.188 17.261 1.00 90.12 177 GLU A N 1
ATOM 1374 C CA . GLU A 1 177 ? -20.355 -7.721 16.455 1.00 90.12 177 GLU A CA 1
ATOM 1375 C C . GLU A 1 177 ? -19.041 -6.988 16.755 1.00 90.12 177 GLU A C 1
ATOM 1377 O O . GLU A 1 177 ? -19.000 -5.764 16.894 1.00 90.12 177 GLU A O 1
ATOM 1382 N N . SER A 1 178 ? -17.953 -7.753 16.891 1.00 87.06 178 SER A N 1
ATOM 1383 C CA . SER A 1 178 ? -16.640 -7.157 17.117 1.00 87.06 178 SER A CA 1
ATOM 1384 C C . SER A 1 178 ? -16.179 -6.449 15.853 1.00 87.06 178 SER A C 1
ATOM 1386 O O . SER A 1 178 ? -16.236 -7.002 14.754 1.00 87.06 178 SER A O 1
ATOM 1388 N N . ARG A 1 179 ? -15.689 -5.221 16.020 1.00 87.81 179 ARG A N 1
ATOM 1389 C CA . ARG A 1 179 ? -15.117 -4.468 14.910 1.00 87.81 179 ARG A CA 1
ATOM 1390 C C . ARG A 1 179 ? -13.769 -5.065 14.533 1.00 87.81 179 ARG A C 1
ATOM 1392 O O . ARG A 1 179 ? -12.908 -5.267 15.392 1.00 87.81 179 ARG A O 1
ATOM 1399 N N . ALA A 1 180 ? -13.577 -5.314 13.242 1.00 84.75 180 ALA A N 1
ATOM 1400 C CA . ALA A 1 180 ? -12.292 -5.764 12.734 1.00 84.75 180 ALA A CA 1
ATOM 1401 C C . ALA A 1 180 ? -11.223 -4.704 13.033 1.00 84.75 180 ALA A C 1
ATOM 1403 O O . ALA A 1 180 ? -11.408 -3.521 12.737 1.00 84.75 180 ALA A O 1
ATOM 1404 N N . LYS A 1 181 ? -10.099 -5.133 13.615 1.00 83.81 181 LYS A N 1
ATOM 1405 C CA . LYS A 1 181 ? -8.893 -4.308 13.673 1.00 83.81 181 LYS A CA 1
ATOM 1406 C C . LYS A 1 181 ? -8.339 -4.213 12.262 1.00 83.81 181 LYS A C 1
ATOM 1408 O O . LYS A 1 181 ? -7.945 -5.228 11.692 1.00 83.81 181 LYS A O 1
ATOM 1413 N N . VAL A 1 182 ? -8.321 -3.012 11.709 1.00 81.12 182 VAL A N 1
ATOM 1414 C CA . VAL A 1 182 ? -7.660 -2.722 10.442 1.00 81.12 182 VAL A CA 1
ATOM 1415 C C . VAL A 1 182 ? -6.386 -1.938 10.721 1.00 81.12 182 VAL A C 1
ATOM 1417 O O . VAL A 1 182 ? -6.365 -1.142 11.661 1.00 81.12 182 VAL A O 1
ATOM 1420 N N . PRO A 1 183 ? -5.312 -2.157 9.946 1.00 77.69 183 PRO A N 1
ATOM 1421 C CA . PRO A 1 183 ? -4.167 -1.263 9.961 1.00 77.69 183 PRO A CA 1
ATOM 1422 C C . PRO A 1 183 ? -4.667 0.163 9.744 1.00 77.69 183 PRO A C 1
ATOM 1424 O O . PRO A 1 183 ? -5.337 0.440 8.743 1.00 77.69 183 PRO A O 1
ATOM 1427 N N . LYS A 1 184 ? -4.370 1.048 10.691 1.00 81.62 184 LYS A N 1
ATOM 1428 C CA . LYS A 1 184 ? -4.603 2.475 10.553 1.00 81.62 184 LYS A CA 1
ATOM 1429 C C . LYS A 1 184 ? -3.758 2.911 9.374 1.00 81.62 184 LYS A C 1
ATOM 1431 O O . LYS A 1 184 ? -2.528 2.881 9.420 1.00 81.62 184 LYS A O 1
ATOM 1436 N N . ARG A 1 185 ? -4.415 3.237 8.263 1.00 70.38 185 ARG A N 1
ATOM 1437 C CA . ARG A 1 185 ? -3.689 3.801 7.132 1.00 70.38 185 ARG A CA 1
ATOM 1438 C C . ARG A 1 185 ? -3.127 5.116 7.632 1.00 70.38 185 ARG A C 1
ATOM 1440 O O . ARG A 1 185 ? -3.893 5.956 8.097 1.00 70.38 185 ARG A O 1
ATOM 1447 N N . ASN A 1 186 ? -1.817 5.304 7.512 1.00 71.38 186 ASN A N 1
ATOM 1448 C CA . ASN A 1 186 ? -1.253 6.643 7.542 1.00 71.38 186 ASN A CA 1
ATOM 1449 C C . ASN A 1 186 ? -1.873 7.388 6.360 1.00 71.38 186 ASN A C 1
ATOM 1451 O O . ASN A 1 186 ? -1.394 7.312 5.229 1.00 71.38 186 ASN A O 1
ATOM 1455 N N . THR A 1 187 ? -3.019 8.024 6.593 1.00 70.81 187 THR A N 1
ATOM 1456 C CA . THR A 1 187 ? -3.586 8.993 5.675 1.00 70.81 187 THR A CA 1
ATOM 1457 C C . THR A 1 187 ? -2.595 10.130 5.656 1.00 70.81 187 THR A C 1
ATOM 1459 O O . THR A 1 187 ? -2.591 10.964 6.557 1.00 70.81 187 THR A O 1
ATOM 1462 N N . LEU A 1 188 ? -1.722 10.123 4.651 1.00 74.25 188 LEU A N 1
ATOM 1463 C CA . LEU A 1 188 ? -1.051 11.334 4.212 1.00 74.25 188 LEU A CA 1
ATOM 1464 C C . LEU A 1 188 ? -2.155 12.386 4.053 1.00 74.25 188 LEU A C 1
ATOM 1466 O O . LEU A 1 188 ? -3.152 12.125 3.379 1.00 74.25 188 LEU A O 1
ATOM 1470 N N . VAL A 1 189 ? -2.038 13.525 4.731 1.00 81.31 189 VAL A N 1
ATOM 1471 C CA . VAL A 1 189 ? -3.047 14.589 4.667 1.00 81.31 189 VAL A CA 1
ATOM 1472 C C . VAL A 1 189 ? -2.470 15.751 3.869 1.00 81.31 189 VAL A C 1
ATOM 1474 O O . VAL A 1 189 ? -1.358 16.203 4.127 1.00 81.31 189 VAL A O 1
ATOM 1477 N N . GLY A 1 190 ? -3.235 16.262 2.903 1.00 87.81 190 GLY A N 1
ATOM 1478 C CA . GLY A 1 190 ? -2.883 17.484 2.177 1.00 87.81 190 GLY A CA 1
ATOM 1479 C C . GLY A 1 190 ? -1.748 17.297 1.166 1.00 87.81 190 GLY A C 1
ATOM 1480 O O . GLY A 1 190 ? -1.875 16.526 0.214 1.00 87.81 190 GLY A O 1
ATOM 1481 N N . GLU A 1 191 ? -0.660 18.054 1.333 1.00 89.81 191 GLU A N 1
ATOM 1482 C CA . GLU A 1 191 ? 0.422 18.170 0.341 1.00 89.81 191 GLU A CA 1
ATOM 1483 C C . GLU A 1 191 ? 1.202 16.861 0.144 1.00 89.81 191 GLU A C 1
ATOM 1485 O O . GLU A 1 191 ? 1.554 16.520 -0.987 1.00 89.81 191 GLU A O 1
ATOM 1490 N N . GLU A 1 192 ? 1.412 16.084 1.210 1.00 90.31 192 GLU A N 1
ATOM 1491 C CA . GLU A 1 192 ? 2.142 14.811 1.148 1.00 90.31 192 GLU A CA 1
ATOM 1492 C C . GLU A 1 192 ? 1.405 13.770 0.299 1.00 90.31 192 GLU A C 1
ATOM 1494 O O . GLU A 1 192 ? 2.020 13.061 -0.501 1.00 90.31 192 GLU A O 1
ATOM 1499 N N . GLU A 1 193 ? 0.072 13.717 0.399 1.00 88.69 193 GLU A N 1
ATOM 1500 C CA . GLU A 1 193 ? -0.749 12.816 -0.413 1.00 88.69 193 GLU A CA 1
ATOM 1501 C C . GLU A 1 193 ? -0.669 13.198 -1.895 1.00 88.69 193 GLU A C 1
ATOM 1503 O O . GLU A 1 193 ? -0.510 12.344 -2.774 1.00 88.69 193 GLU A O 1
ATOM 1508 N N . GLN A 1 194 ? -0.737 14.499 -2.187 1.00 91.62 194 GLN A N 1
ATOM 1509 C CA . GLN A 1 194 ? -0.602 15.007 -3.546 1.00 91.62 194 GLN A CA 1
ATOM 1510 C C . GLN A 1 194 ? 0.785 14.688 -4.117 1.00 91.62 194 GLN A C 1
ATOM 1512 O O . GLN A 1 194 ? 0.892 14.218 -5.255 1.00 91.62 194 GLN A O 1
ATOM 1517 N N . GLN A 1 195 ? 1.843 14.891 -3.331 1.00 93.06 195 GLN A N 1
ATOM 1518 C CA . GLN A 1 195 ? 3.210 14.573 -3.727 1.00 93.06 195 GLN A CA 1
ATOM 1519 C C . GLN A 1 195 ? 3.384 13.070 -3.979 1.00 93.06 195 GLN A C 1
ATOM 1521 O O . GLN A 1 195 ? 3.931 12.686 -5.018 1.00 93.06 195 GLN A O 1
ATOM 1526 N N . PHE A 1 196 ? 2.854 12.218 -3.099 1.00 91.06 196 PHE A N 1
ATOM 1527 C CA . PHE A 1 196 ? 2.867 10.765 -3.260 1.00 91.06 196 PHE A CA 1
ATOM 1528 C C . PHE A 1 196 ? 2.151 10.328 -4.546 1.00 91.06 196 PHE A C 1
ATOM 1530 O O . PHE A 1 196 ? 2.685 9.526 -5.315 1.00 91.06 196 PHE A O 1
ATOM 1537 N N . ARG A 1 197 ? 0.974 10.893 -4.849 1.00 90.56 197 ARG A N 1
ATOM 1538 C CA . ARG A 1 197 ? 0.237 10.615 -6.098 1.00 90.56 197 ARG A CA 1
ATOM 1539 C C . ARG A 1 197 ? 1.033 11.023 -7.342 1.00 90.56 197 ARG A C 1
ATOM 1541 O O . ARG A 1 197 ? 1.124 10.243 -8.290 1.00 90.56 197 ARG A O 1
ATOM 1548 N N . ILE A 1 198 ? 1.639 12.214 -7.340 1.00 94.75 198 ILE A N 1
ATOM 1549 C CA . ILE A 1 198 ? 2.458 12.708 -8.461 1.00 94.75 198 ILE A CA 1
ATOM 1550 C C . ILE A 1 198 ? 3.670 11.802 -8.688 1.00 94.75 198 ILE A C 1
ATOM 1552 O O . ILE A 1 198 ? 3.970 11.440 -9.829 1.00 94.75 198 ILE A O 1
ATOM 1556 N N . LEU A 1 199 ? 4.373 11.431 -7.618 1.00 94.38 199 LEU A N 1
ATOM 1557 C CA . LEU A 1 199 ? 5.545 10.568 -7.704 1.00 94.38 199 LEU A CA 1
ATOM 1558 C C . LEU A 1 199 ? 5.177 9.157 -8.175 1.00 94.38 199 LEU A C 1
ATOM 1560 O O . LEU A 1 199 ? 5.848 8.635 -9.059 1.00 94.38 199 LEU A O 1
ATOM 1564 N N . ASN A 1 200 ? 4.080 8.572 -7.689 1.00 90.31 200 ASN A N 1
ATOM 1565 C CA . ASN A 1 200 ? 3.610 7.274 -8.181 1.00 90.31 200 ASN A CA 1
ATOM 1566 C C . ASN A 1 200 ? 3.228 7.307 -9.663 1.00 90.31 200 ASN A C 1
ATOM 1568 O O . ASN A 1 200 ? 3.579 6.397 -10.414 1.00 90.31 200 ASN A O 1
ATOM 1572 N N . PHE A 1 201 ? 2.570 8.374 -10.121 1.00 92.12 201 PHE A N 1
ATOM 1573 C CA . PHE A 1 201 ? 2.279 8.547 -11.543 1.00 92.12 201 PHE A CA 1
ATOM 1574 C C . PHE A 1 201 ? 3.566 8.616 -12.382 1.00 92.12 201 PHE A C 1
ATOM 1576 O O . PHE A 1 201 ? 3.689 7.953 -13.416 1.00 92.12 201 PHE A O 1
ATOM 1583 N N . ARG A 1 202 ? 4.566 9.378 -11.917 1.00 94.88 202 ARG A N 1
ATOM 1584 C CA . ARG A 1 202 ? 5.886 9.456 -12.563 1.00 94.88 202 ARG A CA 1
ATOM 1585 C C . ARG A 1 202 ? 6.586 8.099 -12.585 1.00 94.88 202 ARG A C 1
ATOM 1587 O O . ARG A 1 202 ? 7.103 7.717 -13.633 1.00 94.88 202 ARG A O 1
ATOM 1594 N N . LEU A 1 203 ? 6.560 7.364 -11.475 1.00 94.94 203 LEU A N 1
ATOM 1595 C CA . LEU A 1 203 ? 7.123 6.022 -11.368 1.00 94.94 203 LEU A CA 1
ATOM 1596 C C . LEU A 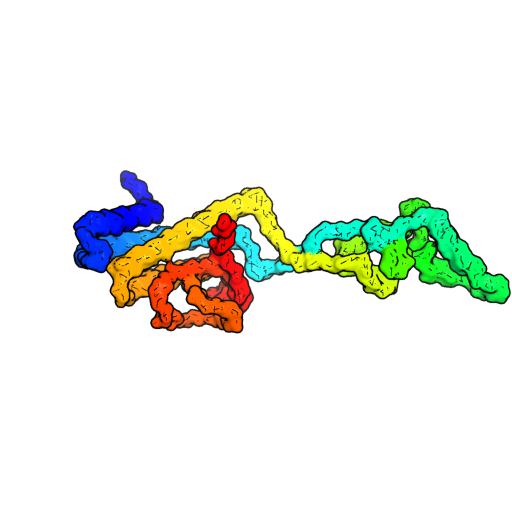1 203 ? 6.485 5.071 -12.388 1.00 94.94 203 LEU A C 1
ATOM 1598 O O . LEU A 1 203 ? 7.201 4.433 -13.160 1.00 94.94 203 LEU A O 1
ATOM 1602 N N . GLY A 1 204 ? 5.152 5.048 -12.467 1.00 90.50 204 GLY A N 1
ATOM 1603 C CA . GLY A 1 204 ? 4.416 4.247 -13.449 1.00 90.50 204 GLY A CA 1
ATOM 1604 C C . GLY A 1 204 ? 4.787 4.593 -14.896 1.00 90.50 204 GLY A C 1
ATOM 1605 O O . GLY A 1 204 ? 5.009 3.700 -15.717 1.00 90.50 204 GLY A O 1
ATOM 1606 N N . SER A 1 205 ? 4.955 5.884 -15.209 1.00 94.19 205 SER A N 1
ATOM 1607 C CA . SER A 1 205 ? 5.446 6.341 -16.518 1.00 94.19 205 SER A CA 1
ATOM 1608 C C . SER A 1 205 ? 6.879 5.873 -16.819 1.00 94.19 205 SER A C 1
ATOM 1610 O O . SER A 1 205 ? 7.205 5.574 -17.970 1.00 94.19 205 SER A O 1
ATOM 1612 N N . ILE A 1 206 ? 7.758 5.804 -15.812 1.00 94.19 206 ILE A N 1
ATOM 1613 C CA . ILE A 1 206 ? 9.130 5.283 -15.951 1.00 94.19 206 ILE A CA 1
ATOM 1614 C C . ILE A 1 206 ? 9.129 3.797 -16.265 1.00 94.19 206 ILE A C 1
ATOM 1616 O O . ILE A 1 206 ? 9.696 3.392 -17.282 1.00 94.19 206 ILE A O 1
ATOM 1620 N N . VAL A 1 207 ? 8.425 3.010 -15.460 1.00 91.88 207 VAL A N 1
ATOM 1621 C CA . VAL A 1 207 ? 8.335 1.558 -15.640 1.00 91.88 207 VAL A CA 1
ATOM 1622 C C . VAL A 1 207 ? 7.707 1.202 -16.991 1.00 91.88 207 VAL A C 1
ATOM 1624 O O . VAL A 1 207 ? 8.223 0.334 -17.694 1.00 91.88 207 VAL A O 1
ATOM 1627 N N . THR A 1 208 ? 6.655 1.916 -17.405 1.00 90.44 208 THR A N 1
ATOM 1628 C CA . THR A 1 208 ? 5.990 1.683 -18.700 1.00 90.44 208 THR A CA 1
ATOM 1629 C C . THR A 1 208 ? 6.936 1.919 -19.876 1.00 90.44 208 THR A C 1
ATOM 1631 O O . THR A 1 208 ? 7.029 1.077 -20.766 1.00 90.44 208 THR A O 1
ATOM 1634 N N . GLN A 1 209 ? 7.701 3.016 -19.866 1.00 93.62 209 GLN A N 1
ATOM 1635 C CA . GLN A 1 209 ? 8.654 3.286 -20.948 1.00 93.62 209 GLN A CA 1
ATOM 1636 C C . GLN A 1 209 ? 9.800 2.277 -20.980 1.00 93.62 209 GLN A C 1
ATOM 1638 O O . GLN A 1 209 ? 10.219 1.879 -22.062 1.00 93.62 209 GLN A O 1
ATOM 1643 N N . ILE A 1 210 ? 10.296 1.833 -19.819 1.00 92.94 210 ILE A N 1
ATOM 1644 C CA . ILE A 1 210 ? 11.297 0.759 -19.766 1.00 92.94 210 ILE A CA 1
ATOM 1645 C C . ILE A 1 210 ? 10.735 -0.502 -20.430 1.00 92.94 210 ILE A C 1
ATOM 1647 O O . ILE A 1 210 ? 11.398 -1.074 -21.288 1.00 92.94 210 ILE A O 1
ATOM 1651 N N . HIS A 1 211 ? 9.497 -0.886 -20.109 1.00 90.31 211 HIS A N 1
ATOM 1652 C CA . HIS A 1 211 ? 8.835 -2.040 -20.722 1.00 90.31 211 HIS A CA 1
ATOM 1653 C C . HIS A 1 211 ? 8.657 -1.884 -22.244 1.00 90.31 211 HIS A C 1
ATOM 1655 O O . HIS A 1 211 ? 8.888 -2.833 -22.996 1.00 90.31 211 HIS A O 1
ATOM 1661 N N . ASP A 1 212 ? 8.314 -0.689 -22.727 1.00 90.44 212 ASP A N 1
ATOM 1662 C CA . ASP A 1 212 ? 8.243 -0.412 -24.164 1.00 90.44 212 ASP A CA 1
ATOM 1663 C C . ASP A 1 212 ? 9.605 -0.543 -24.856 1.00 90.44 212 ASP A C 1
ATOM 1665 O O . ASP A 1 212 ? 9.691 -1.132 -25.935 1.00 90.44 212 ASP A O 1
ATOM 1669 N N . VAL A 1 213 ? 10.681 -0.066 -24.224 1.00 92.06 213 VAL A N 1
ATOM 1670 C CA . VAL A 1 213 ? 12.046 -0.240 -24.740 1.00 92.06 213 VAL A CA 1
ATOM 1671 C C . VAL A 1 213 ? 12.478 -1.708 -24.700 1.00 92.06 213 VAL A C 1
ATOM 1673 O O . VAL A 1 213 ? 13.080 -2.175 -25.670 1.00 92.06 213 VAL A O 1
ATOM 1676 N N . CYS A 1 214 ? 12.120 -2.472 -23.660 1.00 90.12 214 CYS A N 1
ATOM 1677 C CA . CYS A 1 214 ? 12.313 -3.928 -23.628 1.00 90.12 214 CYS A CA 1
ATOM 1678 C C . CYS A 1 214 ? 11.653 -4.591 -24.837 1.00 90.12 214 CYS A C 1
ATOM 1680 O O . CYS A 1 214 ? 12.294 -5.358 -25.554 1.00 90.12 214 CYS A O 1
ATOM 1682 N N . ARG A 1 215 ? 10.383 -4.261 -25.096 1.00 89.38 215 ARG A N 1
ATOM 1683 C CA . ARG A 1 215 ? 9.623 -4.802 -26.226 1.00 89.38 215 ARG A CA 1
ATOM 1684 C C . ARG A 1 215 ? 10.274 -4.461 -27.566 1.00 89.38 215 ARG A C 1
ATOM 1686 O O . ARG A 1 215 ? 10.482 -5.362 -28.372 1.00 89.38 215 ARG A O 1
ATOM 1693 N N . ILE A 1 216 ? 10.650 -3.199 -27.783 1.00 90.19 216 ILE A N 1
ATOM 1694 C CA . ILE A 1 216 ? 11.365 -2.774 -28.997 1.00 90.19 216 ILE A CA 1
ATOM 1695 C C . ILE A 1 216 ? 12.665 -3.570 -29.161 1.00 90.19 216 ILE A C 1
ATOM 1697 O O . ILE A 1 216 ? 12.971 -4.038 -30.254 1.00 90.19 216 ILE A O 1
ATOM 1701 N N . THR A 1 217 ? 13.421 -3.761 -28.080 1.00 90.12 217 THR A N 1
ATOM 1702 C CA . THR A 1 217 ? 14.697 -4.489 -28.112 1.00 90.12 217 THR A CA 1
ATOM 1703 C C . THR A 1 217 ? 14.489 -5.957 -28.495 1.00 90.12 217 THR A C 1
ATOM 1705 O O . THR A 1 217 ? 15.200 -6.465 -29.360 1.00 90.12 217 THR A O 1
ATOM 1708 N N . LEU A 1 218 ? 13.479 -6.619 -27.923 1.00 87.00 218 LEU A N 1
ATOM 1709 C CA . LEU A 1 218 ? 13.121 -8.002 -28.256 1.00 87.00 218 LEU A CA 1
ATOM 1710 C C . LEU A 1 218 ? 12.702 -8.155 -29.724 1.00 87.00 218 LEU A C 1
ATOM 1712 O O . LEU A 1 218 ? 13.103 -9.111 -30.385 1.00 87.00 218 LEU A O 1
ATOM 1716 N N . GLU A 1 219 ? 11.932 -7.201 -30.250 1.00 86.31 219 GLU A N 1
ATOM 1717 C CA . GLU A 1 219 ? 11.514 -7.186 -31.657 1.00 86.31 219 GLU A CA 1
ATOM 1718 C C . GLU A 1 219 ? 12.701 -6.977 -32.613 1.00 86.31 219 GLU A C 1
ATOM 1720 O O . GLU A 1 219 ? 12.730 -7.545 -33.703 1.00 86.31 219 GLU A O 1
ATOM 1725 N N . MET A 1 220 ? 13.689 -6.176 -32.208 1.00 86.56 220 MET A N 1
ATOM 1726 C CA . MET A 1 220 ? 14.880 -5.865 -33.005 1.00 86.56 220 MET A CA 1
ATOM 1727 C C . MET A 1 220 ? 15.940 -6.975 -32.984 1.00 86.56 220 MET A C 1
ATOM 1729 O O . MET A 1 220 ? 16.732 -7.093 -33.927 1.00 86.56 220 MET A O 1
ATOM 1733 N N . TYR A 1 221 ? 15.963 -7.783 -31.923 1.00 87.94 221 TYR A N 1
ATOM 1734 C CA . TYR A 1 221 ? 16.991 -8.792 -31.670 1.00 87.94 221 TYR A CA 1
ATOM 1735 C C . TYR A 1 221 ? 16.399 -10.154 -31.268 1.00 87.94 221 TYR A C 1
ATOM 1737 O O . TYR A 1 221 ? 16.731 -10.671 -30.197 1.00 87.94 221 TYR A O 1
ATOM 1745 N N . PRO A 1 222 ? 15.563 -10.783 -32.114 1.00 83.56 222 PRO A N 1
ATOM 1746 C CA . PRO A 1 222 ? 14.948 -12.061 -31.780 1.00 83.56 222 PRO A CA 1
ATOM 1747 C C . PRO A 1 222 ? 16.017 -13.132 -31.517 1.00 83.56 222 PRO A C 1
ATOM 1749 O O . PRO A 1 222 ? 16.876 -13.391 -32.360 1.00 83.56 222 PRO A O 1
ATOM 1752 N N . GLY A 1 223 ? 15.975 -13.744 -30.330 1.00 81.50 223 GLY A N 1
ATOM 1753 C CA . GLY A 1 223 ? 16.881 -14.830 -29.931 1.00 81.50 223 GLY A CA 1
ATOM 1754 C C . GLY A 1 223 ? 18.321 -14.411 -29.611 1.00 81.50 223 GLY A C 1
ATOM 1755 O O . GLY A 1 223 ? 19.169 -15.273 -29.380 1.00 81.50 223 GLY A O 1
ATOM 1756 N N . SER A 1 224 ? 18.623 -13.110 -29.585 1.00 81.19 224 SER A N 1
ATOM 1757 C CA . SER A 1 224 ? 19.904 -12.622 -29.069 1.00 81.19 224 SER A CA 1
ATOM 1758 C C . SER A 1 224 ? 19.993 -12.867 -27.558 1.00 81.19 224 SER A C 1
ATOM 1760 O O . SER A 1 224 ? 18.978 -12.899 -26.882 1.00 81.19 224 SER A O 1
ATOM 1762 N N . ARG A 1 225 ? 21.207 -13.043 -27.016 1.00 77.94 225 ARG A N 1
ATOM 1763 C CA . ARG A 1 225 ? 21.464 -12.989 -25.558 1.00 77.94 225 ARG A CA 1
ATOM 1764 C C . ARG A 1 225 ? 21.787 -11.572 -25.071 1.00 77.94 225 ARG A C 1
ATOM 1766 O O . ARG A 1 225 ? 21.912 -11.333 -23.874 1.00 77.94 225 ARG A O 1
ATOM 1773 N N . LYS A 1 226 ? 22.024 -10.647 -26.008 1.00 74.25 226 LYS A N 1
ATOM 1774 C CA . LYS A 1 226 ? 22.524 -9.293 -25.728 1.00 74.25 226 LYS A CA 1
ATOM 1775 C C . LYS A 1 226 ? 21.487 -8.429 -25.003 1.00 74.25 226 LYS A C 1
ATOM 1777 O O . LYS A 1 226 ? 21.863 -7.584 -24.201 1.00 74.25 226 LYS A O 1
ATOM 1782 N N . ASP A 1 227 ? 20.208 -8.657 -25.279 1.00 70.88 227 ASP A N 1
ATOM 1783 C CA . ASP A 1 227 ? 19.064 -8.023 -24.621 1.00 70.88 227 ASP A CA 1
ATOM 1784 C C . ASP A 1 227 ? 19.011 -8.362 -23.123 1.00 70.88 227 ASP A C 1
ATOM 1786 O O . ASP A 1 227 ? 18.909 -7.451 -22.304 1.00 70.88 227 ASP A O 1
ATOM 1790 N N . ARG A 1 228 ? 19.178 -9.641 -22.758 1.00 75.31 228 ARG A N 1
ATOM 1791 C CA . ARG A 1 228 ? 19.157 -10.104 -21.362 1.00 75.31 228 ARG A CA 1
ATOM 1792 C C . ARG A 1 228 ? 20.208 -9.379 -20.527 1.00 75.31 228 ARG A C 1
ATOM 1794 O O . ARG A 1 228 ? 19.887 -8.727 -19.539 1.00 75.31 228 ARG A O 1
ATOM 1801 N N . ASN A 1 229 ? 21.447 -9.376 -21.017 1.00 85.56 229 ASN A N 1
ATOM 1802 C CA . ASN A 1 229 ? 22.573 -8.759 -20.319 1.00 85.56 229 ASN A CA 1
ATOM 1803 C C . ASN A 1 229 ? 22.376 -7.255 -20.077 1.00 85.56 229 ASN A C 1
ATOM 1805 O O . ASN A 1 229 ? 22.840 -6.741 -19.064 1.00 85.56 229 ASN A O 1
ATOM 1809 N N . LEU A 1 230 ? 21.710 -6.543 -20.992 1.00 89.06 230 LEU A N 1
ATOM 1810 C CA . LEU A 1 230 ? 21.513 -5.099 -20.871 1.00 89.06 230 LEU A CA 1
ATOM 1811 C C . LEU A 1 230 ? 20.519 -4.751 -19.756 1.00 89.06 230 LEU A C 1
ATOM 1813 O O . LEU A 1 230 ? 20.779 -3.867 -18.941 1.00 89.06 230 LEU A O 1
ATOM 1817 N N . PHE A 1 231 ? 19.391 -5.455 -19.710 1.00 88.69 231 PHE A N 1
ATOM 1818 C CA . PHE A 1 231 ? 18.342 -5.221 -18.720 1.00 88.69 231 PHE A CA 1
ATOM 1819 C C . PHE A 1 231 ? 18.701 -5.779 -17.341 1.00 88.69 231 PHE A C 1
ATOM 1821 O O . PHE A 1 231 ? 18.391 -5.145 -16.331 1.00 88.69 231 PHE A O 1
ATOM 1828 N N . ASP A 1 232 ? 19.427 -6.897 -17.290 1.00 88.75 232 ASP A N 1
ATOM 1829 C CA . ASP A 1 232 ? 20.001 -7.415 -16.049 1.00 88.75 232 ASP A CA 1
ATOM 1830 C C . ASP A 1 232 ? 21.055 -6.455 -15.482 1.00 88.75 232 ASP A C 1
ATOM 1832 O O . ASP A 1 232 ? 21.034 -6.165 -14.284 1.00 88.75 232 ASP A O 1
ATOM 1836 N N . ALA A 1 233 ? 21.920 -5.884 -16.332 1.00 92.00 233 ALA A N 1
ATOM 1837 C CA . ALA A 1 233 ? 22.877 -4.858 -15.915 1.00 92.00 233 ALA A CA 1
ATOM 1838 C C . ALA A 1 233 ? 22.172 -3.595 -15.397 1.00 92.00 233 ALA A C 1
ATOM 1840 O O . ALA A 1 233 ? 22.541 -3.081 -14.342 1.00 92.00 233 ALA A O 1
ATOM 1841 N N . PHE A 1 234 ? 21.123 -3.132 -16.088 1.00 94.44 234 PHE A N 1
ATOM 1842 C CA . PHE A 1 234 ? 20.298 -2.009 -15.634 1.00 94.44 234 PHE A CA 1
ATOM 1843 C C . PHE A 1 234 ? 19.676 -2.281 -14.257 1.00 94.44 234 PHE A C 1
ATOM 1845 O O . PHE A 1 234 ? 19.818 -1.468 -13.345 1.00 94.44 234 PHE A O 1
ATOM 1852 N N . LYS A 1 235 ? 19.024 -3.438 -14.079 1.00 94.00 235 LYS A N 1
ATOM 1853 C CA . LYS A 1 235 ? 18.429 -3.849 -12.798 1.00 94.00 235 LYS A CA 1
ATOM 1854 C C . LYS A 1 235 ? 19.481 -3.898 -11.693 1.00 94.00 235 LYS A C 1
ATOM 1856 O O . LYS A 1 235 ? 19.248 -3.368 -10.608 1.00 94.00 235 LYS A O 1
ATOM 1861 N N . PHE A 1 236 ? 20.619 -4.535 -11.963 1.00 93.69 236 PHE A N 1
ATOM 1862 C CA . PHE A 1 236 ? 21.719 -4.651 -11.014 1.00 93.69 236 PHE A CA 1
ATOM 1863 C C . PHE A 1 236 ? 22.216 -3.273 -10.569 1.00 93.69 236 PHE A C 1
ATOM 1865 O O . PHE A 1 236 ? 22.365 -3.032 -9.374 1.00 93.69 236 PHE A O 1
ATOM 1872 N N . GLU A 1 237 ? 22.415 -2.349 -11.508 1.00 96.12 237 GLU A N 1
ATOM 1873 C CA . GLU A 1 237 ? 22.893 -1.002 -11.206 1.00 96.12 237 GLU A CA 1
ATOM 1874 C C . GLU A 1 237 ? 21.864 -0.175 -10.422 1.00 96.12 237 GLU A C 1
ATOM 1876 O O . GLU A 1 237 ? 22.226 0.470 -9.437 1.00 96.12 237 GLU A O 1
ATOM 1881 N N . VAL A 1 238 ? 20.577 -0.239 -10.792 1.00 96.25 238 VAL A N 1
ATOM 1882 C CA . VAL A 1 238 ? 19.487 0.394 -10.028 1.00 96.25 238 VAL A CA 1
ATOM 1883 C C . VAL A 1 238 ? 19.475 -0.125 -8.591 1.00 96.25 238 VAL A C 1
ATOM 1885 O O . VAL A 1 238 ? 19.524 0.671 -7.657 1.00 96.25 238 VAL A O 1
ATOM 1888 N N . ASN A 1 239 ? 19.457 -1.446 -8.399 1.00 94.62 239 ASN A N 1
ATOM 1889 C CA . ASN A 1 239 ? 19.391 -2.050 -7.066 1.00 94.62 239 ASN A CA 1
ATOM 1890 C C . ASN A 1 239 ? 20.639 -1.750 -6.233 1.00 94.62 239 ASN A C 1
ATOM 1892 O O . ASN A 1 239 ? 20.520 -1.472 -5.042 1.00 94.62 239 ASN A O 1
ATOM 1896 N N . LYS A 1 240 ? 21.823 -1.740 -6.857 1.00 94.56 240 LYS A N 1
ATOM 1897 C CA . LYS A 1 240 ? 23.067 -1.318 -6.208 1.00 94.56 240 LYS A CA 1
ATOM 1898 C C . LYS A 1 240 ? 22.950 0.112 -5.675 1.00 94.56 240 LYS A C 1
ATOM 1900 O O . LYS A 1 240 ? 23.263 0.348 -4.513 1.00 94.56 240 LYS A O 1
ATOM 1905 N N . LEU A 1 241 ? 22.465 1.047 -6.491 1.00 96.06 241 LEU A N 1
ATOM 1906 C CA . LEU A 1 241 ? 22.338 2.453 -6.100 1.00 96.06 241 LEU A CA 1
ATOM 1907 C C . LEU A 1 241 ? 21.240 2.680 -5.050 1.00 96.06 241 LEU A C 1
ATOM 1909 O O . LEU A 1 241 ? 21.424 3.502 -4.154 1.00 96.06 241 LEU A O 1
ATOM 1913 N N . LEU A 1 242 ? 20.118 1.953 -5.124 1.00 94.81 242 LEU A N 1
ATOM 1914 C CA . LEU A 1 242 ? 19.073 1.987 -4.091 1.00 94.81 242 LEU A CA 1
ATOM 1915 C C . LEU A 1 242 ? 19.614 1.483 -2.747 1.00 94.81 242 LEU A C 1
ATOM 1917 O O . LEU A 1 242 ? 19.421 2.147 -1.730 1.00 94.81 242 LEU A O 1
ATOM 1921 N N . LYS A 1 243 ? 20.374 0.381 -2.760 1.00 91.88 243 LYS A N 1
ATOM 1922 C CA . LYS A 1 243 ? 21.055 -0.172 -1.583 1.00 91.88 243 LYS A CA 1
ATOM 1923 C C . LYS A 1 243 ? 22.088 0.796 -1.000 1.00 91.88 243 LYS A C 1
ATOM 1925 O O . LYS A 1 243 ? 22.069 1.050 0.200 1.00 91.88 243 LYS A O 1
ATOM 1930 N N . GLU A 1 244 ? 22.957 1.383 -1.826 1.00 92.94 244 GLU A N 1
ATOM 1931 C CA . GLU A 1 244 ? 23.951 2.380 -1.385 1.00 92.94 244 GLU A CA 1
ATOM 1932 C C . GLU A 1 244 ? 23.294 3.611 -0.740 1.00 92.94 244 GLU A C 1
ATOM 1934 O O . GLU A 1 244 ? 23.813 4.157 0.234 1.00 92.94 244 GLU A O 1
ATOM 1939 N N . LYS A 1 245 ? 22.128 4.024 -1.250 1.00 94.25 245 LYS A N 1
ATOM 1940 C CA . LYS A 1 245 ? 21.330 5.133 -0.709 1.00 94.25 245 LYS A CA 1
ATOM 1941 C C . LYS A 1 245 ? 20.402 4.727 0.442 1.00 94.25 245 LYS A C 1
ATOM 1943 O O . LYS A 1 245 ? 19.756 5.610 0.998 1.00 94.25 245 LYS A O 1
ATOM 1948 N N . LYS A 1 246 ? 20.334 3.436 0.794 1.00 92.56 246 LYS A N 1
ATOM 1949 C CA . LYS A 1 246 ? 19.404 2.862 1.784 1.00 92.56 246 LYS A CA 1
ATOM 1950 C C . LYS A 1 246 ? 17.932 3.198 1.512 1.00 92.56 246 LYS A C 1
ATOM 1952 O O . LYS A 1 246 ? 17.163 3.413 2.438 1.00 92.56 246 LYS A O 1
ATOM 1957 N N . VAL A 1 247 ? 17.555 3.248 0.239 1.00 93.81 247 VAL A N 1
ATOM 1958 C CA . VAL A 1 247 ? 16.181 3.520 -0.202 1.00 93.81 247 VAL A CA 1
ATOM 1959 C C . VAL A 1 247 ? 15.388 2.217 -0.138 1.00 93.81 247 VAL A C 1
ATOM 1961 O O . VAL A 1 247 ? 15.830 1.226 -0.719 1.00 93.81 247 VAL A O 1
ATOM 1964 N N . GLY A 1 248 ? 14.232 2.202 0.533 1.00 92.44 248 GLY A N 1
ATOM 1965 C CA . GLY A 1 248 ? 13.430 1.012 0.854 1.00 92.44 248 GLY A CA 1
ATOM 1966 C C . GLY A 1 248 ? 12.701 0.359 -0.326 1.00 92.44 248 GLY A C 1
ATOM 1967 O O . GLY A 1 248 ? 11.540 -0.032 -0.208 1.00 92.44 248 GLY A O 1
ATOM 1968 N N . TYR A 1 249 ? 13.357 0.256 -1.483 1.00 94.00 249 TYR A N 1
ATOM 1969 C CA . TYR A 1 249 ? 12.809 -0.316 -2.708 1.00 94.00 249 TYR A CA 1
ATOM 1970 C C . TYR A 1 249 ? 13.817 -1.217 -3.430 1.00 94.00 249 TYR A C 1
ATOM 1972 O O . TYR A 1 249 ? 15.029 -1.013 -3.369 1.00 94.00 249 TYR A O 1
ATOM 1980 N N . LEU A 1 250 ? 13.290 -2.188 -4.173 1.00 94.19 250 LEU A N 1
ATOM 1981 C CA . LEU A 1 250 ? 14.032 -3.137 -4.994 1.00 94.19 250 LEU A CA 1
ATOM 1982 C C . LEU A 1 250 ? 13.334 -3.316 -6.346 1.00 94.19 250 LEU A C 1
ATOM 1984 O O . LEU A 1 250 ? 12.123 -3.526 -6.415 1.00 94.19 250 LEU A O 1
ATOM 1988 N N . LEU A 1 251 ? 14.097 -3.291 -7.436 1.00 93.25 251 LEU A N 1
ATOM 1989 C CA . LEU A 1 251 ? 13.611 -3.661 -8.760 1.00 93.25 251 LEU A CA 1
ATOM 1990 C C . LEU A 1 251 ? 13.728 -5.178 -8.950 1.00 93.25 251 LEU A C 1
ATOM 1992 O O . LEU A 1 251 ? 14.827 -5.742 -8.927 1.00 93.25 251 LEU A O 1
ATOM 1996 N N . SER A 1 252 ? 12.597 -5.841 -9.174 1.00 89.75 252 SER A N 1
ATOM 1997 C CA . SER A 1 252 ? 12.516 -7.292 -9.348 1.00 89.75 252 SER A CA 1
ATOM 1998 C C . SER A 1 252 ? 11.877 -7.651 -10.694 1.00 89.75 252 SER A C 1
ATOM 2000 O O . SER A 1 252 ? 10.998 -6.922 -11.164 1.00 89.75 252 SER A O 1
ATOM 2002 N N . PRO A 1 253 ? 12.302 -8.738 -11.364 1.00 84.50 253 PRO A N 1
ATOM 2003 C CA . PRO A 1 253 ? 11.567 -9.270 -12.501 1.00 84.50 253 PRO A CA 1
ATOM 2004 C C . PRO A 1 253 ? 10.195 -9.772 -12.035 1.00 84.50 253 PRO A C 1
ATOM 2006 O O . PRO A 1 253 ? 10.064 -10.425 -11.001 1.00 84.50 253 PRO A O 1
ATOM 2009 N N . ARG A 1 254 ? 9.156 -9.474 -12.809 1.00 79.56 254 ARG A N 1
ATOM 2010 C CA . ARG A 1 254 ? 7.818 -10.009 -12.582 1.00 79.56 254 ARG A CA 1
ATOM 2011 C C . ARG A 1 254 ? 7.779 -11.440 -13.110 1.00 79.56 254 ARG A C 1
ATOM 2013 O O . ARG A 1 254 ? 7.876 -11.657 -14.315 1.00 79.56 254 ARG A O 1
ATOM 2020 N N . LEU A 1 255 ? 7.617 -12.406 -12.212 1.00 66.88 255 LEU A N 1
ATOM 2021 C CA . LEU A 1 255 ? 7.368 -13.799 -12.577 1.00 66.88 255 LEU A CA 1
ATOM 2022 C C . LEU A 1 255 ? 5.903 -13.936 -13.007 1.00 66.88 255 LEU A C 1
ATOM 2024 O O . LEU A 1 255 ? 5.008 -14.103 -12.179 1.00 66.88 255 LEU A O 1
ATOM 2028 N N . GLU A 1 256 ? 5.626 -13.816 -14.304 1.00 59.00 256 GLU A N 1
ATOM 2029 C CA . GLU A 1 256 ? 4.290 -14.120 -14.821 1.00 59.00 256 GLU A CA 1
ATOM 2030 C C . GLU A 1 256 ? 4.079 -15.636 -14.831 1.00 59.00 256 GLU A C 1
ATOM 2032 O O . GLU A 1 256 ? 4.781 -16.361 -15.531 1.00 59.00 256 GLU A O 1
ATOM 2037 N N . GLY A 1 257 ? 3.121 -16.118 -14.034 1.00 55.91 257 GLY A N 1
ATOM 2038 C CA . GLY A 1 257 ? 2.725 -17.532 -13.998 1.00 55.91 257 GLY A CA 1
ATOM 2039 C C . GLY A 1 257 ? 3.046 -18.286 -12.705 1.00 55.91 257 GLY A C 1
ATOM 2040 O O . GLY A 1 257 ? 2.611 -19.427 -12.570 1.00 55.91 257 GLY A O 1
ATOM 2041 N N . PHE A 1 258 ? 3.726 -17.672 -11.730 1.00 48.31 258 PHE A N 1
ATOM 2042 C CA . PHE A 1 258 ? 3.837 -18.250 -10.386 1.00 48.31 258 PHE A CA 1
ATOM 2043 C C . PHE A 1 258 ? 2.593 -17.896 -9.563 1.00 48.31 258 PHE A C 1
ATOM 2045 O O . PHE A 1 258 ? 2.443 -16.792 -9.037 1.00 48.31 258 PHE A O 1
ATOM 2052 N N . VAL A 1 259 ? 1.656 -18.841 -9.509 1.00 42.81 259 VAL A N 1
ATOM 2053 C CA . VAL A 1 259 ? 0.481 -18.787 -8.634 1.00 42.81 259 VAL A CA 1
ATOM 2054 C C . VAL A 1 259 ? 0.969 -18.769 -7.181 1.00 42.81 259 VAL A C 1
ATOM 2056 O O . VAL A 1 259 ? 1.839 -19.554 -6.811 1.00 42.81 259 VAL A O 1
ATOM 2059 N N . HIS A 1 260 ? 0.438 -17.838 -6.384 1.00 43.69 260 HIS A N 1
ATOM 2060 C CA . HIS A 1 260 ? 0.767 -17.632 -4.970 1.00 43.69 260 HIS A CA 1
ATOM 2061 C C . HIS A 1 260 ? 0.752 -18.968 -4.204 1.00 43.69 260 HIS A C 1
ATOM 2063 O O . HIS A 1 260 ? -0.310 -19.574 -4.070 1.00 43.69 260 HIS A O 1
ATOM 2069 N N . GLY A 1 261 ? 1.902 -19.442 -3.712 1.00 40.00 261 GLY A N 1
ATOM 2070 C CA . GLY A 1 261 ? 1.926 -20.688 -2.934 1.00 40.00 261 GLY A CA 1
ATOM 2071 C C . GLY A 1 261 ? 3.290 -21.279 -2.575 1.00 40.00 261 GLY A C 1
ATOM 2072 O O . GLY A 1 261 ? 3.345 -22.138 -1.702 1.00 40.00 261 GLY A O 1
ATOM 2073 N N . MET A 1 262 ? 4.390 -20.833 -3.181 1.00 39.78 262 MET A N 1
ATOM 2074 C CA . MET A 1 262 ? 5.740 -21.211 -2.745 1.00 39.78 262 MET A CA 1
ATOM 2075 C C . MET A 1 262 ? 6.496 -19.949 -2.361 1.00 39.78 262 MET A C 1
ATOM 2077 O O . MET A 1 262 ? 6.511 -18.996 -3.140 1.00 39.78 262 MET A O 1
ATOM 2081 N N . GLY A 1 263 ? 7.053 -19.932 -1.146 1.00 42.62 263 GLY A N 1
ATOM 2082 C CA . GLY A 1 263 ? 7.864 -18.831 -0.639 1.00 42.62 263 GLY A CA 1
ATOM 2083 C C . GLY A 1 263 ? 8.889 -18.433 -1.691 1.00 42.62 263 GLY A C 1
ATOM 2084 O O . GLY A 1 263 ? 9.686 -19.259 -2.136 1.00 42.62 263 GLY A O 1
ATOM 2085 N N . ALA A 1 264 ? 8.799 -17.188 -2.150 1.00 44.22 264 ALA A N 1
ATOM 2086 C CA . ALA A 1 264 ? 9.786 -16.621 -3.041 1.00 44.22 264 ALA A CA 1
ATOM 2087 C C . ALA A 1 264 ? 11.038 -16.364 -2.203 1.00 44.22 264 ALA A C 1
ATOM 2089 O O . ALA A 1 264 ? 11.242 -15.251 -1.727 1.00 44.22 264 ALA A O 1
ATOM 2090 N N . GLU A 1 265 ? 11.862 -17.393 -1.999 1.00 48.62 265 GLU A N 1
ATOM 2091 C CA . GLU A 1 265 ? 13.255 -17.161 -1.645 1.00 48.62 265 GLU A CA 1
ATOM 2092 C C . GLU A 1 265 ? 13.807 -16.236 -2.732 1.00 48.62 265 GLU A C 1
ATOM 2094 O O . GLU A 1 265 ? 13.916 -16.612 -3.905 1.00 48.62 265 GLU A O 1
ATOM 2099 N N . ILE A 1 266 ? 14.060 -14.978 -2.365 1.00 50.41 266 ILE A N 1
ATOM 2100 C CA . ILE A 1 266 ? 14.720 -14.012 -3.232 1.00 50.41 266 ILE A CA 1
ATOM 2101 C C . ILE A 1 266 ? 16.135 -14.548 -3.425 1.00 50.41 266 ILE A C 1
ATOM 2103 O O . ILE A 1 266 ? 17.034 -14.283 -2.633 1.00 50.41 266 ILE A O 1
ATOM 2107 N N . MET A 1 267 ? 16.323 -15.374 -4.450 1.00 47.53 267 MET A N 1
ATOM 2108 C CA . MET A 1 267 ? 17.632 -15.910 -4.772 1.00 47.53 267 MET A CA 1
ATOM 2109 C C . MET A 1 267 ? 18.522 -14.767 -5.260 1.00 47.53 267 MET A C 1
ATOM 2111 O O . MET A 1 267 ? 18.368 -14.266 -6.379 1.00 47.53 267 MET A O 1
ATOM 2115 N N . ASP A 1 268 ? 19.479 -14.378 -4.419 1.00 40.53 268 ASP A N 1
ATOM 2116 C CA . ASP A 1 268 ? 20.651 -13.583 -4.786 1.00 40.53 268 ASP A CA 1
ATOM 2117 C C . ASP A 1 268 ? 21.535 -14.420 -5.734 1.00 40.53 268 ASP A C 1
ATOM 2119 O O . ASP A 1 268 ? 22.556 -14.986 -5.350 1.00 40.53 268 ASP A O 1
ATOM 2123 N N . GLY A 1 269 ? 21.118 -14.594 -6.994 1.00 44.91 269 GLY A N 1
ATOM 2124 C CA . GLY A 1 269 ? 21.879 -15.433 -7.922 1.00 44.91 269 GLY A CA 1
ATOM 2125 C C . GLY A 1 269 ? 21.257 -15.664 -9.297 1.00 44.91 269 GLY A C 1
ATOM 2126 O O . GLY A 1 269 ? 20.555 -16.643 -9.508 1.00 44.91 269 GLY A O 1
ATOM 2127 N N . ALA A 1 270 ? 21.571 -14.766 -10.234 1.00 44.50 270 ALA A N 1
ATOM 2128 C CA . ALA A 1 270 ? 21.835 -14.917 -11.680 1.00 44.50 270 ALA A CA 1
ATOM 2129 C C . ALA A 1 270 ? 21.119 -15.940 -12.613 1.00 44.50 270 ALA A C 1
ATOM 2131 O O . ALA A 1 270 ? 21.412 -15.886 -13.803 1.00 44.50 270 ALA A O 1
ATOM 2132 N N . SER A 1 271 ? 20.214 -16.838 -12.201 1.00 48.84 271 SER A N 1
ATOM 2133 C CA . SER A 1 271 ? 19.844 -17.996 -13.053 1.00 48.84 271 SER A CA 1
ATOM 2134 C C . SER A 1 271 ? 18.347 -18.250 -13.295 1.00 48.84 271 SER A C 1
ATOM 2136 O O . SER A 1 271 ? 18.002 -19.212 -13.980 1.00 48.84 271 SER A O 1
ATOM 2138 N N . ALA A 1 272 ? 17.428 -17.421 -12.795 1.00 51.25 272 ALA A N 1
ATOM 2139 C CA . ALA A 1 272 ? 15.991 -17.730 -12.882 1.00 51.25 272 ALA A CA 1
ATOM 2140 C C . ALA A 1 272 ? 15.352 -17.497 -14.275 1.00 51.25 272 ALA A C 1
ATOM 2142 O O . ALA A 1 272 ? 14.200 -17.860 -14.494 1.00 51.25 272 ALA A O 1
ATOM 2143 N N . CYS A 1 273 ? 16.067 -16.901 -15.234 1.00 50.78 273 CYS A N 1
ATOM 2144 C CA . CYS A 1 273 ? 15.478 -16.396 -16.484 1.00 50.78 273 CYS A CA 1
ATOM 2145 C C . CYS A 1 273 ? 15.494 -17.397 -17.659 1.00 50.78 273 CYS A C 1
ATOM 2147 O O . CYS A 1 273 ? 15.010 -17.074 -18.746 1.00 50.78 273 CYS A O 1
ATOM 2149 N N . ASP A 1 274 ? 16.054 -18.599 -17.493 1.00 52.25 274 ASP A N 1
ATOM 2150 C CA . ASP A 1 274 ? 16.358 -19.482 -18.631 1.00 52.25 274 ASP A CA 1
ATOM 2151 C C . ASP A 1 274 ? 15.164 -20.270 -19.200 1.00 52.25 274 ASP A C 1
ATOM 2153 O O . ASP A 1 274 ? 15.261 -20.789 -20.311 1.00 52.25 274 ASP A O 1
ATOM 2157 N N . GLY A 1 275 ? 14.016 -20.295 -18.513 1.00 52.12 275 GLY A N 1
ATOM 2158 C CA . GLY A 1 275 ? 12.831 -21.064 -18.930 1.00 52.12 275 GLY A CA 1
ATOM 2159 C C . GLY A 1 275 ? 11.657 -20.263 -19.511 1.00 52.12 275 GLY A C 1
ATOM 2160 O O . GLY A 1 275 ? 10.704 -20.864 -20.005 1.00 52.12 275 GLY A O 1
ATOM 2161 N N . PHE A 1 276 ? 11.684 -18.928 -19.466 1.00 54.75 276 PHE A N 1
ATOM 2162 C CA . PHE A 1 276 ? 10.523 -18.107 -19.828 1.00 54.75 276 PHE A CA 1
ATOM 2163 C C . PHE A 1 276 ? 10.557 -17.729 -21.316 1.00 54.75 276 PHE A C 1
ATOM 2165 O O . PHE A 1 276 ? 11.269 -16.820 -21.742 1.00 54.75 276 PHE A O 1
ATOM 2172 N N . GLY A 1 277 ? 9.809 -18.463 -22.142 1.00 54.22 277 GLY A N 1
ATOM 2173 C CA . GLY A 1 277 ? 9.649 -18.144 -23.561 1.00 54.22 277 GLY A CA 1
ATOM 2174 C C . GLY A 1 277 ? 8.815 -16.880 -23.761 1.00 54.22 277 GLY A C 1
ATOM 2175 O O . GLY A 1 277 ? 7.728 -16.823 -23.215 1.00 54.22 277 GLY A O 1
ATOM 2176 N N . VAL A 1 278 ? 9.315 -15.911 -24.547 1.00 54.06 278 VAL A N 1
ATOM 2177 C CA . VAL A 1 278 ? 8.676 -14.710 -25.170 1.00 54.06 278 VAL A CA 1
ATOM 2178 C C . VAL A 1 278 ? 7.763 -13.814 -24.297 1.00 54.06 278 VAL A C 1
ATOM 2180 O O . VAL A 1 278 ? 7.406 -12.714 -24.715 1.00 54.06 278 VAL A O 1
ATOM 2183 N N . LEU A 1 279 ? 7.411 -14.212 -23.078 1.00 56.81 279 LEU A N 1
ATOM 2184 C CA . LEU A 1 279 ? 6.708 -13.410 -22.088 1.00 56.81 279 LEU A CA 1
ATOM 2185 C C . LEU A 1 279 ? 7.688 -12.320 -21.653 1.00 56.81 279 LEU A C 1
ATOM 2187 O O . LEU A 1 279 ? 8.655 -12.580 -20.945 1.00 56.81 279 LEU A O 1
ATOM 2191 N N . GLY A 1 280 ? 7.516 -11.135 -22.238 1.00 62.66 280 GLY A N 1
ATOM 2192 C CA . GLY A 1 280 ? 8.492 -10.054 -22.198 1.00 62.66 280 GLY A CA 1
ATOM 2193 C C . GLY A 1 280 ? 8.928 -9.659 -20.787 1.00 62.66 280 GLY A C 1
ATOM 2194 O O . GLY A 1 280 ? 8.201 -9.826 -19.811 1.00 62.66 280 GLY A O 1
ATOM 2195 N N . TRP A 1 281 ? 10.126 -9.083 -20.701 1.00 70.38 281 TRP A N 1
ATOM 2196 C CA . TRP A 1 281 ? 10.710 -8.568 -19.465 1.00 70.38 281 TRP A CA 1
ATOM 2197 C C . TRP A 1 281 ? 9.806 -7.517 -18.821 1.00 70.38 281 TRP A C 1
ATOM 2199 O O . TRP A 1 281 ? 9.757 -6.366 -19.260 1.00 70.38 281 TRP A O 1
ATOM 2209 N N . ARG A 1 282 ? 9.105 -7.911 -17.759 1.00 81.38 282 ARG A N 1
ATOM 2210 C CA . ARG A 1 282 ? 8.336 -7.009 -16.903 1.00 81.38 282 ARG A CA 1
ATOM 2211 C C . ARG A 1 282 ? 9.097 -6.799 -15.609 1.00 81.38 282 ARG A C 1
ATOM 2213 O O . ARG A 1 282 ? 9.526 -7.755 -14.972 1.00 81.38 282 ARG A O 1
ATOM 2220 N N . PHE A 1 283 ? 9.248 -5.542 -15.222 1.00 85.50 283 PHE A N 1
ATOM 2221 C CA . PHE A 1 283 ? 9.788 -5.177 -13.923 1.00 85.50 283 PHE A CA 1
ATOM 2222 C C . PHE A 1 283 ? 8.652 -4.829 -12.975 1.00 85.50 283 PHE A C 1
ATOM 2224 O O . PHE A 1 283 ? 7.630 -4.279 -13.388 1.00 85.50 283 PHE A O 1
ATOM 2231 N N . GLN A 1 284 ? 8.862 -5.115 -11.700 1.00 88.25 284 GLN A N 1
ATOM 2232 C CA . GLN A 1 284 ? 8.050 -4.614 -10.606 1.00 88.25 284 GLN A CA 1
ATOM 2233 C C . GLN A 1 284 ? 8.955 -3.945 -9.577 1.00 88.25 284 GLN A C 1
ATOM 2235 O O . GLN A 1 284 ? 10.091 -4.374 -9.356 1.00 88.25 284 GLN A O 1
ATOM 2240 N N . VAL A 1 285 ? 8.448 -2.875 -8.976 1.00 91.38 285 VAL A N 1
ATOM 2241 C CA . VAL A 1 285 ? 9.104 -2.199 -7.861 1.00 91.38 285 VAL A CA 1
ATOM 2242 C C . VAL A 1 285 ? 8.503 -2.765 -6.586 1.00 91.38 285 VAL A C 1
ATOM 2244 O O . VAL A 1 285 ? 7.294 -2.691 -6.371 1.00 91.38 285 VAL A O 1
ATOM 2247 N N . LEU A 1 286 ? 9.358 -3.368 -5.776 1.00 89.81 286 LEU A N 1
ATOM 2248 C CA . LEU A 1 286 ? 9.004 -3.969 -4.503 1.00 89.81 286 LEU A CA 1
ATOM 2249 C C . LEU A 1 286 ? 9.499 -3.074 -3.386 1.00 89.81 286 LEU A C 1
ATOM 2251 O O . LEU A 1 286 ? 10.583 -2.500 -3.494 1.00 89.81 286 LEU A O 1
ATOM 2255 N N . ARG A 1 287 ? 8.720 -2.973 -2.318 1.00 89.62 287 ARG A N 1
ATOM 2256 C CA . ARG A 1 287 ? 9.177 -2.331 -1.096 1.00 89.62 287 ARG A CA 1
ATOM 2257 C C . ARG A 1 287 ? 9.994 -3.314 -0.262 1.00 89.62 287 ARG A C 1
ATOM 2259 O O . ARG A 1 287 ? 9.593 -4.466 -0.140 1.00 89.62 287 ARG A O 1
ATOM 2266 N N . VAL A 1 288 ? 11.129 -2.874 0.274 1.00 90.00 288 VAL A N 1
ATOM 2267 C CA . VAL A 1 288 ? 12.049 -3.710 1.063 1.00 90.00 288 VAL A CA 1
ATOM 2268 C C . VAL A 1 288 ? 12.636 -2.928 2.235 1.00 90.00 288 VAL A C 1
ATOM 2270 O O . VAL A 1 288 ? 12.698 -1.700 2.199 1.00 90.00 288 VAL A O 1
ATOM 2273 N N . SER A 1 289 ? 13.092 -3.643 3.260 1.00 87.19 289 SER A N 1
ATOM 2274 C CA . SER A 1 289 ? 13.924 -3.101 4.336 1.00 87.19 289 SER A CA 1
ATOM 2275 C C . SER A 1 289 ? 15.358 -3.603 4.148 1.00 87.19 289 SER A C 1
ATOM 2277 O O . SER A 1 289 ? 15.586 -4.750 3.753 1.00 87.19 289 SER A O 1
ATOM 2279 N N . TRP A 1 290 ? 16.334 -2.725 4.384 1.00 84.12 290 TRP A N 1
ATOM 2280 C CA . TRP A 1 290 ? 17.756 -3.049 4.290 1.00 84.12 290 TRP A CA 1
ATOM 2281 C C . TRP A 1 290 ? 18.366 -3.084 5.688 1.00 84.12 290 TRP A C 1
ATOM 2283 O O . TRP A 1 290 ? 18.243 -2.125 6.452 1.00 84.12 290 TRP A O 1
ATOM 2293 N N . ASN A 1 291 ? 19.097 -4.150 5.994 1.00 84.25 291 ASN A N 1
ATOM 2294 C CA . ASN A 1 291 ? 19.911 -4.236 7.200 1.00 84.25 291 ASN A CA 1
ATOM 2295 C C . ASN A 1 291 ? 21.075 -3.227 7.161 1.00 84.25 291 ASN A C 1
ATOM 2297 O O . ASN A 1 291 ? 21.430 -2.677 6.114 1.00 84.25 291 ASN A O 1
ATOM 2301 N N . LEU A 1 292 ? 21.730 -3.004 8.307 1.00 82.75 292 LEU A N 1
ATOM 2302 C CA . LEU A 1 292 ? 22.884 -2.095 8.405 1.00 82.75 292 LEU A CA 1
ATOM 2303 C C . LEU A 1 292 ? 24.064 -2.507 7.509 1.00 82.75 292 LEU A C 1
ATOM 2305 O O . LEU A 1 292 ? 24.810 -1.640 7.055 1.00 82.75 292 LEU A O 1
ATOM 2309 N N . ASP A 1 293 ? 24.213 -3.805 7.241 1.00 84.31 293 ASP A N 1
ATOM 2310 C CA . ASP A 1 293 ? 25.208 -4.381 6.325 1.00 84.31 293 ASP A CA 1
ATOM 2311 C C . ASP A 1 293 ? 24.755 -4.361 4.847 1.00 84.31 293 ASP A C 1
ATOM 2313 O O . ASP A 1 293 ? 25.489 -4.774 3.945 1.00 84.31 293 ASP A O 1
ATOM 2317 N N . GLY A 1 294 ? 23.543 -3.863 4.585 1.00 78.00 294 GLY A N 1
ATOM 2318 C CA . GLY A 1 294 ? 22.920 -3.793 3.273 1.00 78.00 294 GLY A CA 1
ATOM 2319 C C . GLY A 1 294 ? 22.373 -5.128 2.760 1.00 78.00 294 GLY A C 1
ATOM 2320 O O . GLY A 1 294 ? 22.041 -5.218 1.576 1.00 78.00 294 GLY A O 1
ATOM 2321 N N . SER A 1 295 ? 22.311 -6.177 3.580 1.00 83.19 295 SER A N 1
ATOM 2322 C CA . SER A 1 295 ? 21.515 -7.367 3.260 1.00 83.19 295 SER A CA 1
ATOM 2323 C C . SER A 1 295 ? 20.014 -7.047 3.322 1.00 83.19 295 SER A C 1
ATOM 2325 O O . SER A 1 295 ? 19.608 -6.052 3.928 1.00 83.19 295 SER A O 1
ATOM 2327 N N . LEU A 1 296 ? 19.190 -7.846 2.642 1.00 80.06 296 LEU A N 1
ATOM 2328 C CA . LEU A 1 296 ? 17.733 -7.720 2.722 1.00 80.06 296 LEU A CA 1
ATOM 2329 C C . LEU A 1 296 ? 17.252 -8.188 4.100 1.00 80.06 296 LEU A C 1
ATOM 2331 O O . LEU A 1 296 ? 17.665 -9.240 4.585 1.00 80.06 296 LEU A O 1
ATOM 2335 N N . ASP A 1 297 ? 16.387 -7.396 4.723 1.00 80.81 297 ASP A N 1
ATOM 2336 C CA . ASP A 1 297 ? 15.734 -7.734 5.986 1.00 80.81 297 ASP A CA 1
ATOM 2337 C C . ASP A 1 297 ? 14.737 -8.883 5.767 1.00 80.81 297 ASP A C 1
ATOM 2339 O O . ASP A 1 297 ? 14.000 -8.876 4.775 1.00 80.81 297 ASP A O 1
ATOM 2343 N N . ALA A 1 298 ? 14.681 -9.837 6.699 1.00 75.06 298 ALA A N 1
ATOM 2344 C CA . ALA A 1 298 ? 13.738 -10.957 6.672 1.00 75.06 298 ALA A CA 1
ATOM 2345 C C . ALA A 1 298 ? 12.271 -10.487 6.652 1.00 75.06 298 ALA A C 1
ATOM 2347 O O . ALA A 1 298 ? 11.401 -11.167 6.117 1.00 75.06 298 ALA A O 1
ATOM 2348 N N . LEU A 1 299 ? 11.990 -9.285 7.165 1.00 67.75 299 LEU A N 1
ATOM 2349 C CA . LEU A 1 299 ? 10.662 -8.666 7.103 1.00 67.75 299 LEU A CA 1
ATOM 2350 C C . LEU A 1 299 ? 10.246 -8.239 5.683 1.00 67.75 299 LEU A C 1
ATOM 2352 O O . LEU A 1 299 ? 9.078 -7.935 5.446 1.00 67.75 299 LEU A O 1
ATOM 2356 N N . SER A 1 300 ? 11.166 -8.266 4.715 1.00 66.12 300 SER A N 1
ATOM 2357 C CA . SER A 1 300 ? 10.879 -7.970 3.304 1.00 66.12 300 SER A CA 1
ATOM 2358 C C . SER A 1 300 ? 10.125 -9.099 2.579 1.00 66.12 300 SER A C 1
ATOM 2360 O O . SER A 1 300 ? 9.842 -8.964 1.392 1.00 66.12 300 SER A O 1
ATOM 2362 N N . GLU A 1 301 ? 9.782 -10.201 3.259 1.00 52.84 301 GLU A N 1
ATOM 2363 C CA . GLU A 1 301 ? 9.047 -11.342 2.682 1.00 52.84 301 GLU A CA 1
ATOM 2364 C C . GLU A 1 301 ? 7.547 -11.064 2.425 1.00 52.84 301 GLU A C 1
ATOM 2366 O O . GLU A 1 301 ? 6.880 -11.830 1.727 1.00 52.84 301 GLU A O 1
ATOM 2371 N N . GLY A 1 302 ? 7.008 -9.942 2.919 1.00 52.28 302 GLY A N 1
ATOM 2372 C CA . GLY A 1 302 ? 5.642 -9.478 2.649 1.00 52.28 302 GLY A CA 1
ATOM 2373 C C . GLY A 1 302 ? 5.605 -8.352 1.616 1.00 52.28 302 GLY A C 1
ATOM 2374 O O . GLY A 1 302 ? 5.521 -7.181 1.975 1.00 52.28 302 GLY A O 1
ATOM 2375 N N . PHE A 1 303 ? 5.690 -8.672 0.325 1.00 53.75 303 PHE A N 1
ATOM 2376 C CA . PHE A 1 303 ? 5.759 -7.647 -0.720 1.00 53.75 303 PHE A CA 1
ATOM 2377 C C . PHE A 1 303 ? 4.432 -6.895 -0.918 1.00 53.75 303 PHE A C 1
ATOM 2379 O O . PHE A 1 303 ? 3.467 -7.456 -1.438 1.00 53.75 303 PHE A O 1
ATOM 2386 N N . GLU A 1 304 ? 4.408 -5.591 -0.630 1.00 53.75 304 GLU A N 1
ATOM 2387 C CA . GLU A 1 304 ? 3.416 -4.682 -1.215 1.00 53.75 304 GLU A CA 1
ATOM 2388 C C . GLU A 1 304 ? 3.877 -4.238 -2.608 1.00 53.75 304 GLU A C 1
ATOM 2390 O O . GLU A 1 304 ? 4.976 -3.708 -2.800 1.00 53.75 304 GLU A O 1
ATOM 2395 N N . LEU A 1 305 ? 3.030 -4.477 -3.610 1.00 53.97 305 LEU A N 1
ATOM 2396 C CA . LEU A 1 305 ? 3.322 -4.151 -5.001 1.00 53.97 305 LEU A CA 1
ATOM 2397 C C . LEU A 1 305 ? 3.029 -2.667 -5.247 1.00 53.97 305 LEU A C 1
ATOM 2399 O O . LEU A 1 305 ? 1.873 -2.244 -5.308 1.00 53.97 305 LEU A O 1
ATOM 2403 N N . VAL A 1 306 ? 4.081 -1.866 -5.397 1.00 55.78 306 VAL A N 1
ATOM 2404 C CA . VAL A 1 306 ? 3.955 -0.416 -5.565 1.00 55.78 306 VAL A CA 1
ATOM 2405 C C . VAL A 1 306 ? 3.593 -0.119 -7.022 1.00 55.78 306 VAL A C 1
ATOM 2407 O O . VAL A 1 306 ? 4.441 -0.161 -7.912 1.00 55.78 306 VAL A O 1
ATOM 2410 N N . GLY A 1 307 ? 2.307 0.152 -7.276 1.00 48.34 307 GLY A N 1
ATOM 2411 C CA . GLY A 1 307 ? 1.838 0.729 -8.544 1.00 48.34 307 GLY A CA 1
ATOM 2412 C C . GLY A 1 307 ? 1.073 -0.177 -9.520 1.00 48.34 307 GLY A C 1
ATOM 2413 O O . GLY A 1 307 ? 1.060 0.136 -10.708 1.00 48.34 307 GLY A O 1
ATOM 2414 N N . ALA A 1 308 ? 0.406 -1.257 -9.085 1.00 41.22 308 ALA A N 1
ATOM 2415 C CA . ALA A 1 308 ? -0.367 -2.122 -10.002 1.00 41.22 308 ALA A CA 1
ATOM 2416 C C . ALA A 1 308 ? -1.903 -2.016 -9.945 1.00 41.22 308 ALA A C 1
ATOM 2418 O O . ALA A 1 308 ? -2.575 -2.752 -10.663 1.00 41.22 308 ALA A O 1
ATOM 2419 N N . SER A 1 309 ? -2.495 -1.099 -9.179 1.00 37.22 309 SER A N 1
ATOM 2420 C CA . SER A 1 309 ? -3.955 -0.906 -9.174 1.00 37.22 309 SER A CA 1
ATOM 2421 C C . SER A 1 309 ? -4.359 0.381 -9.894 1.00 37.22 309 SER A C 1
ATOM 2423 O O . SER A 1 309 ? -4.847 1.331 -9.289 1.00 37.22 309 SER A O 1
ATOM 2425 N N . GLY A 1 310 ? -4.137 0.398 -11.207 1.00 33.00 310 GLY A N 1
ATOM 2426 C CA . GLY A 1 310 ? -4.806 1.295 -12.147 1.00 33.00 310 GLY A CA 1
ATOM 2427 C C . GLY A 1 310 ? -5.802 0.507 -12.994 1.00 33.00 310 GLY A C 1
ATOM 2428 O O . GLY A 1 310 ? -5.670 0.477 -14.213 1.00 33.00 310 GLY A O 1
ATOM 2429 N N . GLY A 1 311 ? -6.732 -0.199 -12.347 1.00 29.33 311 GLY A N 1
ATOM 2430 C CA . GLY A 1 311 ? -7.946 -0.662 -13.011 1.00 29.33 311 GLY A CA 1
ATOM 2431 C C . GLY A 1 311 ? -8.908 0.517 -13.104 1.00 29.33 311 GLY A C 1
ATOM 2432 O O . GLY A 1 311 ? -9.474 0.912 -12.086 1.00 29.33 311 GLY A O 1
ATOM 2433 N N . PHE A 1 312 ? -9.017 1.095 -14.299 1.00 26.91 312 PHE A N 1
ATOM 2434 C CA . PHE A 1 312 ? -10.251 1.737 -14.748 1.00 26.91 312 PHE A CA 1
ATOM 2435 C C . PHE A 1 312 ? -11.190 0.657 -15.281 1.00 26.91 312 PHE A C 1
ATOM 2437 O O . PHE A 1 312 ? -10.668 -0.301 -15.902 1.00 26.91 312 PHE A O 1
#

Radius of gyration: 33.99 Å; chains: 1; bounding box: 66×47×107 Å

InterPro domains:
  IPR001841 Zinc finger, RING-type [PF13639] (127-172)
  IPR001841 Zinc finger, RING-type [PS50089] (128-172)
  IPR013083 Zinc finger, RING/FYVE/PHD-type [G3DSA:3.30.40.10] (107-200)

pLDDT: mean 83.62, std 15.69, range [26.91, 97.88]

Sequence (312 aa):
MAPPLTRQDVFNTLTQKVLSARSTSTDKRSFIPTTAFKQDIDTTITQFLSLARDNLIACLTSLDPLAPQLNDPIEYEFAGPQPQISDISKRLDWMDLMVLQDKLLGDTDPAAELDDTELKESDQCFKCAICMEMYTDADLPVKFNACKHIVGQDCMATWLSANPTPNCPYCRTQLCESRAKVPKRNTLVGEEEQQFRILNFRLGSIVTQIHDVCRITLEMYPGSRKDRNLFDAFKFEVNKLLKEKKVGYLLSPRLEGFVHGMGAEIMDGASACDGFGVLGWRFQVLRVSWNLDGSLDALSEGFELVGASGGF

Secondary structure (DSSP, 8-state):
-PPPPPHHHHHHHHHHHHHHHHHT-S-TT-----HHHHHHHHHHHHHHHHHHHHHHHHHHHHHGGGSPPTTS---EEE-SPPPPHHHHEEEPPHHHHHHHHHHHHHSS-TT----HHHHHHH-TTTB-TTT-PBP-SSS-EEEETTT--EEEHHHHHHHHHH-SS-B-TTT--B-SPPPPEEE------THHHHHHHHHHHHHHHHHHHHHHHHHHHHHHSTT-SHHHHHHHHHHHHHHHHHHHTT-SEEEEE--TT--S-S------SS-TTTT--S----EEEEE--B-TTSPBPGGGGS--BTT-----

Foldseek 3Di:
DDDDDALVNLLVVLVVLLVVQCVPDPDNVDRADDPVSVVVSVVSLLVNLVNLLVLLLVLLQLLQVLDDDLPDPQDWDFPDDQDDPVVFWDWDAPVNLVVVVVVQVVPDDPPDPDPPVVSLQPDQSQAAPQPSDGDDNVFTWIAGPPPRGIHTNVSLVVVSVPDQFSADPPPRHGRDDGTDTDRPPPPPPDPSVVSNVVSLVSNVVSQVSNQVSQVSVCVNDPPDPVSVVSVVVSQVVSQVVCLVVQRQKHKDWDDPPPDPDDQPPVDPDDDPPPPDPPPTTHIWIWGFGADPVSDTDPSSSDTDTRHDPPDD